Protein AF-S2SK43-F1 (afdb_monomer_lite)

Organism: NCBI:txid1256206

Radius of gyration: 21.57 Å; chains: 1; bounding box: 53×38×58 Å

Secondary structure (DSSP, 8-state):
----HHHHHHHHHHHHHH----TTSHHHHHHHHHHHHHHHHTT---------------S----B-TTT-PBPP--EEPTTS----TT-----EEE---S--GGGTTSEEEEEEE--EEEGGGT----SPPPTTPPPPSEEE-HHHHHHHHHHHHHHHHHTT-SEEEEEEESS-HHHHTT-----S----SS-EEEEE-

Structure (mmCIF, N/CA/C/O backbone):
data_AF-S2SK43-F1
#
_entry.id   AF-S2SK43-F1
#
loop_
_atom_site.group_PDB
_atom_site.id
_atom_site.type_symbol
_atom_site.label_atom_id
_atom_site.label_alt_id
_atom_site.label_comp_id
_atom_site.label_asym_id
_atom_site.label_entity_id
_atom_site.label_seq_id
_atom_site.pdbx_PDB_ins_code
_atom_site.Cartn_x
_atom_site.Cartn_y
_atom_site.Cartn_z
_atom_site.occupancy
_atom_site.B_iso_or_equiv
_atom_site.auth_seq_id
_atom_site.auth_comp_id
_atom_site.auth_asym_id
_atom_site.auth_atom_id
_atom_site.pdbx_PDB_model_num
ATOM 1 N N . MET A 1 1 ? 31.356 -14.102 -20.530 1.00 55.50 1 MET A N 1
ATOM 2 C CA . MET A 1 1 ? 30.819 -12.756 -20.802 1.00 55.50 1 MET A CA 1
ATOM 3 C C . MET A 1 1 ? 31.291 -11.855 -19.681 1.00 55.50 1 MET A C 1
ATOM 5 O O . MET A 1 1 ? 30.911 -12.085 -18.540 1.00 55.50 1 MET A O 1
ATOM 9 N N . THR A 1 2 ? 32.194 -10.928 -19.976 1.00 75.19 2 THR A N 1
ATOM 10 C CA . THR A 1 2 ? 32.675 -9.947 -18.997 1.00 75.19 2 THR A CA 1
ATOM 11 C C . THR A 1 2 ? 31.685 -8.790 -19.003 1.00 75.19 2 THR A C 1
ATOM 13 O O . THR A 1 2 ? 31.348 -8.290 -20.073 1.00 75.19 2 THR A O 1
ATOM 16 N N . LEU A 1 3 ? 31.151 -8.422 -17.841 1.00 79.12 3 LEU A N 1
ATOM 17 C CA . LEU A 1 3 ? 30.256 -7.272 -17.727 1.00 79.12 3 LEU A CA 1
ATOM 18 C C . LEU A 1 3 ? 31.067 -5.986 -17.899 1.00 79.12 3 LEU A C 1
ATOM 20 O O . LEU A 1 3 ? 32.016 -5.755 -17.153 1.00 79.12 3 LEU A O 1
ATOM 24 N N . ASP A 1 4 ? 30.685 -5.154 -18.867 1.00 90.50 4 ASP A N 1
ATOM 25 C CA . ASP A 1 4 ? 31.253 -3.818 -19.023 1.00 90.50 4 ASP A CA 1
ATOM 26 C C . ASP A 1 4 ? 30.602 -2.866 -18.008 1.00 90.50 4 ASP A C 1
ATOM 28 O O . ASP A 1 4 ? 29.429 -2.488 -18.114 1.00 90.50 4 ASP A O 1
ATOM 32 N N . MET A 1 5 ? 31.378 -2.500 -16.989 1.00 91.75 5 MET A N 1
ATOM 33 C CA . MET A 1 5 ? 30.928 -1.627 -15.907 1.00 91.75 5 MET A CA 1
ATOM 34 C C . MET A 1 5 ? 30.638 -0.199 -16.376 1.00 91.75 5 MET A C 1
ATOM 36 O O . MET A 1 5 ? 29.753 0.445 -15.808 1.00 91.75 5 MET A O 1
ATOM 40 N N . ASN A 1 6 ? 31.323 0.289 -17.414 1.00 93.88 6 ASN A N 1
ATOM 41 C CA . ASN A 1 6 ? 31.101 1.633 -17.947 1.00 93.88 6 ASN A CA 1
ATOM 42 C C . ASN A 1 6 ? 29.751 1.704 -18.654 1.00 93.88 6 ASN A C 1
ATOM 44 O O . ASN A 1 6 ? 28.980 2.637 -18.429 1.00 93.88 6 ASN A O 1
ATOM 48 N N . VAL A 1 7 ? 29.428 0.672 -19.437 1.00 91.75 7 VAL A N 1
ATOM 49 C CA . VAL A 1 7 ? 28.120 0.548 -20.092 1.00 91.75 7 VAL A CA 1
ATOM 50 C C . VAL A 1 7 ? 27.002 0.453 -19.049 1.00 91.75 7 VAL A C 1
ATOM 52 O O . VAL A 1 7 ? 26.001 1.160 -19.157 1.00 91.75 7 VAL A O 1
ATOM 55 N N . MET A 1 8 ? 27.170 -0.349 -17.990 1.00 91.94 8 MET A N 1
ATOM 56 C CA . MET A 1 8 ? 26.173 -0.409 -16.910 1.00 91.94 8 MET A CA 1
ATOM 57 C C . MET A 1 8 ? 25.983 0.931 -16.194 1.00 91.94 8 MET A C 1
ATOM 59 O O . MET A 1 8 ? 24.845 1.331 -15.936 1.00 91.94 8 MET A O 1
ATOM 63 N N . ALA A 1 9 ? 27.076 1.625 -15.869 1.00 94.69 9 ALA A N 1
ATOM 64 C CA . ALA A 1 9 ? 27.020 2.922 -15.203 1.00 94.69 9 ALA A CA 1
ATOM 65 C C . ALA A 1 9 ? 26.339 3.978 -16.085 1.00 94.69 9 ALA A C 1
ATOM 67 O O . ALA A 1 9 ? 25.487 4.725 -15.600 1.00 94.69 9 ALA A O 1
ATOM 68 N N . PHE A 1 10 ? 26.655 3.993 -17.383 1.00 94.25 10 PHE A N 1
ATOM 69 C CA . PHE A 1 10 ? 26.004 4.854 -18.368 1.00 94.25 10 PHE A CA 1
ATOM 70 C C . PHE A 1 10 ? 24.483 4.661 -18.359 1.00 94.25 10 PHE A C 1
ATOM 72 O O . PHE A 1 10 ? 23.738 5.623 -18.149 1.00 94.25 10 PHE A O 1
ATOM 79 N N . TRP A 1 11 ? 24.012 3.416 -18.487 1.00 93.62 11 TRP A N 1
ATOM 80 C CA . TRP A 1 11 ? 22.578 3.124 -18.485 1.00 93.62 11 TRP A CA 1
ATOM 81 C C . TRP A 1 11 ? 21.913 3.437 -17.146 1.00 93.62 11 TRP A C 1
ATOM 83 O O . TRP A 1 11 ? 20.828 4.020 -17.127 1.00 93.62 11 TRP A O 1
ATOM 93 N N . GLN A 1 12 ? 22.559 3.127 -16.018 1.00 93.56 12 GLN A N 1
ATOM 94 C CA . GLN A 1 12 ? 22.037 3.521 -14.708 1.00 93.56 12 GLN A CA 1
ATOM 95 C C . GLN A 1 12 ? 21.867 5.035 -14.594 1.00 93.56 12 GLN A C 1
ATOM 97 O O . GLN A 1 12 ? 20.836 5.484 -14.096 1.00 93.56 12 GLN A O 1
ATOM 102 N N . ASN A 1 13 ? 22.841 5.823 -15.046 1.00 94.81 13 ASN A N 1
ATOM 103 C CA . ASN A 1 13 ? 22.767 7.280 -14.980 1.00 94.81 13 ASN A CA 1
ATOM 104 C C . ASN A 1 13 ? 21.660 7.826 -15.887 1.00 94.81 13 ASN A C 1
ATOM 106 O O . ASN A 1 13 ? 20.892 8.688 -15.453 1.00 94.81 13 ASN A O 1
ATOM 110 N N . LYS A 1 14 ? 21.500 7.257 -17.088 1.00 93.44 14 LYS A N 1
ATOM 111 C CA . LYS A 1 14 ? 20.404 7.603 -18.004 1.00 93.44 14 LYS A CA 1
ATOM 112 C C . LYS A 1 14 ? 19.033 7.346 -17.366 1.00 93.44 14 LYS A C 1
ATOM 114 O O . LYS A 1 14 ? 18.161 8.210 -17.385 1.00 93.44 14 LYS A O 1
ATOM 119 N N . LEU A 1 15 ? 18.863 6.197 -16.707 1.00 93.81 15 LEU A N 1
ATOM 120 C CA . LEU A 1 15 ? 17.627 5.856 -15.992 1.00 93.81 15 LEU A CA 1
ATOM 121 C C . LEU A 1 15 ? 17.412 6.695 -14.725 1.00 93.81 15 LEU A C 1
ATOM 123 O O . LEU A 1 15 ? 16.268 7.005 -14.389 1.00 93.81 15 LEU A O 1
ATOM 127 N N . LYS A 1 16 ? 18.475 7.057 -14.000 1.00 93.81 16 LYS A N 1
ATOM 128 C CA . LYS A 1 16 ? 18.384 7.933 -12.821 1.00 93.81 16 LYS A CA 1
ATOM 129 C C . LYS A 1 16 ? 17.905 9.332 -13.200 1.00 93.81 16 LYS A C 1
ATOM 131 O O . LYS A 1 16 ? 17.076 9.877 -12.479 1.00 93.81 16 LYS A O 1
ATOM 136 N N . ALA A 1 17 ? 18.358 9.869 -14.333 1.00 94.00 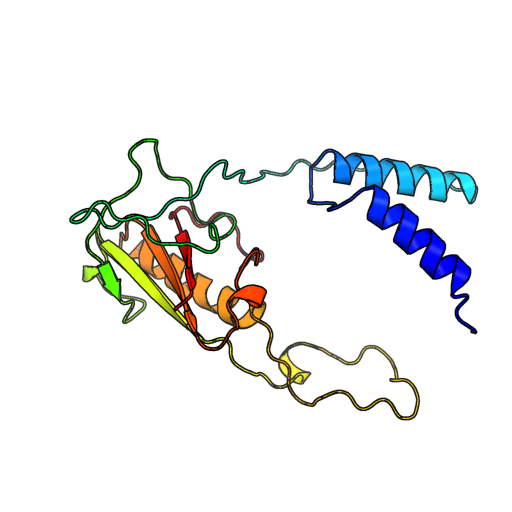17 ALA A N 1
ATOM 137 C CA . ALA A 1 17 ? 17.962 11.194 -14.813 1.00 94.00 17 ALA A CA 1
ATOM 138 C C . ALA A 1 17 ? 16.449 11.321 -15.089 1.00 94.00 17 ALA A C 1
ATOM 140 O O . ALA A 1 17 ? 15.883 12.395 -14.916 1.00 94.00 17 ALA A O 1
ATOM 141 N N . ILE A 1 18 ? 15.776 10.224 -15.458 1.00 94.44 18 ILE A N 1
ATOM 142 C CA . ILE A 1 18 ? 14.311 10.186 -15.645 1.00 94.44 18 ILE A CA 1
ATOM 143 C C . ILE A 1 18 ? 13.557 10.212 -14.299 1.00 94.44 18 ILE A C 1
ATOM 145 O O . ILE A 1 18 ? 12.401 10.640 -14.228 1.00 94.44 18 ILE A O 1
ATOM 149 N N . GLY A 1 19 ? 14.199 9.749 -13.224 1.00 91.62 19 GLY A N 1
ATOM 150 C CA . GLY A 1 19 ? 13.583 9.590 -11.910 1.00 91.62 19 GLY A CA 1
ATOM 151 C C . GLY A 1 19 ? 12.641 8.378 -11.816 1.00 91.62 19 GLY A C 1
ATOM 152 O O . GLY A 1 19 ? 12.718 7.458 -12.639 1.00 91.62 19 GLY A O 1
ATOM 153 N N . PRO A 1 20 ? 11.772 8.327 -10.788 1.00 89.25 20 PRO A N 1
ATOM 154 C CA . PRO A 1 20 ? 10.789 7.260 -10.613 1.00 89.25 20 PRO A CA 1
ATOM 155 C C . PRO A 1 20 ? 9.831 7.152 -11.806 1.00 89.25 20 PRO A C 1
ATOM 157 O O . PRO A 1 20 ? 9.174 8.114 -12.187 1.00 89.25 20 PRO A O 1
ATOM 160 N N . ARG A 1 21 ? 9.715 5.952 -12.378 1.00 92.69 21 ARG A N 1
ATOM 161 C CA . ARG A 1 21 ? 8.910 5.673 -13.581 1.00 92.69 21 ARG A CA 1
ATOM 162 C C . ARG A 1 21 ? 7.585 5.010 -13.216 1.00 92.69 21 ARG A C 1
ATOM 164 O O . ARG A 1 21 ? 7.298 3.904 -13.663 1.00 92.69 21 ARG A O 1
ATOM 171 N N . LEU A 1 22 ? 6.810 5.647 -12.338 1.00 86.81 22 LEU A N 1
ATOM 172 C CA . LEU A 1 22 ? 5.510 5.112 -11.923 1.00 86.81 22 LEU A CA 1
ATOM 173 C C . LEU A 1 22 ? 4.569 5.021 -13.129 1.00 86.81 22 LEU A C 1
ATOM 175 O O . LEU A 1 22 ? 4.501 5.953 -13.929 1.00 86.81 22 LEU A O 1
ATOM 179 N N . THR A 1 23 ? 3.828 3.922 -13.249 1.00 88.25 23 THR A N 1
ATOM 180 C CA . THR A 1 23 ? 2.949 3.668 -14.397 1.00 88.25 23 THR A CA 1
ATOM 181 C C . THR A 1 23 ? 1.989 4.835 -14.649 1.00 88.25 23 THR A C 1
ATOM 183 O O . THR A 1 23 ? 1.365 5.353 -13.720 1.00 88.25 23 THR A O 1
ATOM 186 N N . ALA A 1 24 ? 1.860 5.227 -15.919 1.00 89.38 24 ALA A N 1
ATOM 187 C CA . ALA A 1 24 ? 1.013 6.337 -16.370 1.00 89.38 24 ALA A CA 1
ATOM 188 C C . ALA A 1 24 ? 1.327 7.682 -15.672 1.00 89.38 24 ALA A C 1
ATOM 190 O O . ALA A 1 24 ? 0.435 8.373 -15.177 1.00 89.38 24 ALA A O 1
ATOM 191 N N . THR A 1 25 ? 2.615 8.031 -15.606 1.00 89.50 25 THR A N 1
ATOM 192 C CA . THR A 1 25 ? 3.133 9.372 -15.268 1.00 89.50 25 THR A CA 1
ATOM 193 C C . THR A 1 25 ? 3.947 9.944 -16.427 1.00 89.50 25 THR A C 1
ATOM 195 O O . THR A 1 25 ? 4.370 9.197 -17.310 1.00 89.50 25 THR A O 1
ATOM 198 N N . ASP A 1 26 ? 4.261 11.237 -16.380 1.00 91.75 26 ASP A N 1
ATOM 199 C CA . ASP A 1 26 ? 5.145 11.883 -17.360 1.00 91.75 26 ASP A CA 1
ATOM 200 C C . ASP A 1 26 ? 6.536 11.229 -17.412 1.00 91.75 26 ASP A C 1
ATOM 202 O O . ASP A 1 26 ? 7.090 11.025 -18.488 1.00 91.75 26 ASP A O 1
ATOM 206 N N . SER A 1 27 ? 7.098 10.819 -16.267 1.00 94.19 27 SER A N 1
ATOM 207 C CA . SER A 1 27 ? 8.371 10.079 -16.230 1.00 94.19 27 SER A CA 1
ATOM 208 C C . SER A 1 27 ? 8.268 8.689 -16.866 1.00 94.19 27 SER A C 1
ATOM 210 O O . SER A 1 27 ? 9.252 8.189 -17.406 1.00 94.19 27 SER A O 1
ATOM 212 N N . HIS A 1 28 ? 7.093 8.054 -16.828 1.00 93.50 28 HIS A N 1
ATOM 213 C CA . HIS A 1 28 ? 6.846 6.814 -17.566 1.00 93.50 28 HIS A CA 1
ATOM 214 C C . HIS A 1 28 ? 6.767 7.066 -19.076 1.00 93.50 28 HIS A C 1
ATOM 216 O O . HIS A 1 28 ? 7.369 6.305 -19.825 1.00 93.50 28 HIS A O 1
ATOM 222 N N . ALA A 1 29 ? 6.117 8.150 -19.515 1.00 93.12 29 ALA A N 1
ATOM 223 C CA . ALA A 1 29 ? 6.086 8.536 -20.928 1.00 93.12 29 ALA A CA 1
ATOM 224 C C . ALA A 1 29 ? 7.501 8.812 -21.471 1.00 93.12 29 ALA A C 1
ATOM 226 O O . ALA A 1 29 ? 7.917 8.179 -22.436 1.00 93.12 29 ALA A O 1
ATOM 227 N N . LYS A 1 30 ? 8.301 9.615 -20.755 1.00 95.56 30 LYS A N 1
ATOM 228 C CA . LYS A 1 30 ? 9.718 9.871 -21.087 1.00 95.56 30 LYS A CA 1
ATOM 229 C C . LYS A 1 30 ? 10.558 8.596 -21.156 1.00 95.56 30 LYS A C 1
ATOM 231 O O . LYS A 1 30 ? 11.494 8.495 -21.943 1.00 95.56 30 LYS A O 1
ATOM 236 N N . PHE A 1 31 ? 10.261 7.615 -20.302 1.00 95.88 31 PHE A N 1
ATOM 237 C CA . PHE A 1 31 ? 10.942 6.325 -20.349 1.00 95.88 31 PHE A CA 1
ATOM 238 C C . PHE A 1 31 ? 10.556 5.506 -21.585 1.00 95.88 31 PHE A C 1
ATOM 240 O O . PHE A 1 31 ? 11.428 4.870 -22.169 1.00 95.88 31 PHE A O 1
ATOM 247 N N . ILE A 1 32 ? 9.285 5.534 -21.995 1.00 94.88 32 ILE A N 1
ATOM 248 C CA . ILE A 1 32 ? 8.831 4.889 -23.234 1.00 94.88 32 ILE A CA 1
ATOM 249 C C . ILE A 1 32 ? 9.515 5.531 -24.445 1.00 94.88 32 ILE A C 1
ATOM 251 O O . ILE A 1 32 ? 10.071 4.799 -25.259 1.00 94.88 32 ILE A O 1
ATOM 255 N N . GLU A 1 33 ? 9.543 6.863 -24.522 1.00 94.44 33 GLU A N 1
ATOM 256 C CA . GLU A 1 33 ? 10.234 7.610 -25.587 1.00 94.44 33 GLU A CA 1
ATOM 257 C C . GLU A 1 33 ? 11.712 7.210 -25.675 1.00 94.44 33 GLU A C 1
ATOM 259 O O . GLU A 1 33 ? 12.191 6.827 -26.741 1.00 94.44 33 GLU A O 1
ATOM 264 N N . LEU A 1 34 ? 12.411 7.171 -24.531 1.00 94.81 34 LEU A N 1
ATOM 265 C CA . LEU A 1 34 ? 13.796 6.705 -24.480 1.00 94.81 34 LEU A CA 1
ATOM 266 C C . LEU A 1 34 ? 13.943 5.291 -25.064 1.00 94.81 34 LEU A C 1
ATOM 268 O O . LEU A 1 34 ? 14.845 5.050 -25.861 1.00 94.81 34 LEU A O 1
ATOM 272 N N . LEU A 1 35 ? 13.091 4.342 -24.664 1.00 94.69 35 LEU A N 1
ATOM 273 C CA . LEU A 1 35 ? 13.162 2.970 -25.175 1.00 94.69 35 LEU A CA 1
ATOM 274 C C . LEU A 1 35 ? 12.913 2.908 -26.683 1.00 94.69 35 LEU A C 1
ATOM 276 O O . LEU A 1 35 ? 13.579 2.143 -27.378 1.00 94.69 35 LEU A O 1
ATOM 280 N N . GLN A 1 36 ? 11.971 3.701 -27.189 1.00 95.62 36 GLN A N 1
ATOM 281 C CA . GLN A 1 36 ? 11.682 3.760 -28.617 1.00 95.62 36 GLN A CA 1
ATOM 282 C C . GLN A 1 36 ? 12.879 4.276 -29.411 1.00 95.62 36 GLN A C 1
ATOM 284 O O . GLN A 1 36 ? 13.217 3.688 -30.438 1.00 95.62 36 GLN A O 1
ATOM 289 N N . ASP A 1 37 ? 13.537 5.326 -28.925 1.00 95.06 37 ASP A N 1
ATOM 290 C CA . ASP A 1 37 ? 14.728 5.881 -29.563 1.00 95.06 37 ASP A CA 1
ATOM 291 C C . ASP A 1 37 ? 15.882 4.874 -29.568 1.00 95.06 37 ASP A C 1
ATOM 293 O O . ASP A 1 37 ? 16.518 4.678 -30.602 1.00 95.06 37 ASP A O 1
ATOM 297 N N . GLU A 1 38 ? 16.115 4.158 -28.463 1.00 95.25 38 GLU A N 1
ATOM 298 C CA . GLU A 1 38 ? 17.154 3.120 -28.424 1.00 95.25 38 GLU A CA 1
ATOM 299 C C . GLU A 1 38 ? 16.863 1.955 -29.378 1.00 95.25 38 GLU A C 1
ATOM 301 O O . GLU A 1 38 ? 17.770 1.461 -30.047 1.00 95.25 38 GLU A O 1
ATOM 306 N N . ILE A 1 39 ? 15.603 1.530 -29.500 1.00 96.00 39 ILE A N 1
ATOM 307 C CA . ILE A 1 39 ? 15.211 0.465 -30.436 1.00 96.00 39 ILE A CA 1
ATOM 308 C C . ILE A 1 39 ? 15.397 0.924 -31.892 1.00 96.00 39 ILE A C 1
ATOM 310 O O . ILE A 1 39 ? 15.921 0.164 -32.711 1.00 96.00 39 ILE A O 1
ATOM 314 N N . LYS A 1 40 ? 15.040 2.176 -32.207 1.00 96.50 40 LYS A N 1
ATOM 315 C CA . LYS A 1 40 ? 15.263 2.776 -33.534 1.00 96.50 40 LYS A CA 1
ATOM 316 C C . LYS A 1 40 ? 16.749 2.909 -33.860 1.00 96.50 40 LYS A C 1
ATOM 318 O O . LYS A 1 40 ? 17.150 2.578 -34.973 1.00 96.50 40 LYS A O 1
ATOM 323 N N . ASN A 1 41 ? 17.573 3.320 -32.895 1.00 95.94 41 ASN A N 1
ATOM 324 C CA . ASN A 1 41 ? 19.029 3.425 -33.057 1.00 95.94 41 ASN A CA 1
ATOM 325 C C . ASN A 1 41 ? 19.692 2.067 -33.333 1.00 95.94 41 ASN A C 1
ATOM 327 O O . ASN A 1 41 ? 20.737 2.011 -33.978 1.00 95.94 41 ASN A O 1
ATOM 331 N N . LEU A 1 42 ? 19.074 0.971 -32.888 1.00 96.50 42 LEU A N 1
ATOM 332 C CA . LEU A 1 42 ? 19.486 -0.396 -33.219 1.00 96.50 42 LEU A CA 1
ATOM 333 C C . LEU A 1 42 ? 19.010 -0.862 -34.611 1.00 96.50 42 LEU A C 1
ATOM 335 O O . LEU A 1 42 ? 19.308 -1.987 -35.008 1.00 96.50 42 LEU A O 1
ATOM 339 N N . GLY A 1 43 ? 18.291 -0.018 -35.357 1.00 97.88 43 GLY A N 1
ATOM 340 C CA . GLY A 1 43 ? 17.787 -0.311 -36.700 1.00 97.88 43 GLY A CA 1
ATOM 341 C C . GLY A 1 43 ? 16.439 -1.035 -36.728 1.00 97.88 43 GLY A C 1
ATOM 342 O O . GLY A 1 43 ? 16.059 -1.567 -37.771 1.00 97.88 43 GLY A O 1
ATOM 343 N N . PHE A 1 44 ? 15.712 -1.074 -35.609 1.00 97.81 44 PHE A N 1
ATOM 344 C CA . PHE A 1 44 ? 14.408 -1.732 -35.522 1.00 97.81 44 PHE A CA 1
ATOM 345 C C . PHE A 1 44 ? 13.253 -0.728 -35.517 1.00 97.81 44 PHE A C 1
ATOM 347 O O . PHE A 1 44 ? 13.347 0.373 -34.980 1.00 97.81 44 PHE A O 1
ATOM 354 N N . ASN A 1 45 ? 12.115 -1.148 -36.069 1.00 94.88 45 ASN A N 1
ATOM 355 C CA . ASN A 1 45 ? 10.872 -0.390 -35.983 1.00 94.88 45 ASN A CA 1
ATOM 356 C C . ASN A 1 45 ? 10.162 -0.646 -34.649 1.00 94.88 45 ASN A C 1
ATOM 358 O O . ASN A 1 45 ? 10.206 -1.748 -34.101 1.00 94.88 45 ASN A O 1
ATOM 362 N N . THR A 1 46 ? 9.448 0.363 -34.161 1.00 94.75 46 THR A N 1
ATOM 363 C CA . THR A 1 46 ? 8.647 0.294 -32.934 1.00 94.75 46 THR A CA 1
ATOM 364 C C . THR A 1 46 ? 7.160 0.291 -33.267 1.00 94.75 46 THR A C 1
ATOM 366 O O . THR A 1 46 ? 6.722 1.061 -34.120 1.00 94.75 46 THR A O 1
ATOM 369 N N . ILE A 1 47 ? 6.378 -0.526 -32.561 1.00 94.12 47 ILE A N 1
ATOM 370 C CA . ILE A 1 47 ? 4.910 -0.519 -32.620 1.00 94.12 47 ILE A CA 1
ATOM 371 C C . ILE A 1 47 ? 4.388 -0.178 -31.227 1.00 94.12 47 ILE A C 1
ATOM 373 O O . ILE A 1 47 ? 4.850 -0.741 -30.234 1.00 94.12 47 ILE A O 1
ATOM 377 N N . GLU A 1 48 ? 3.429 0.738 -31.153 1.00 90.12 48 GLU A N 1
ATOM 378 C CA . GLU A 1 48 ? 2.799 1.141 -29.899 1.00 90.12 48 GLU A CA 1
ATOM 379 C C . GLU A 1 48 ? 1.465 0.430 -29.683 1.00 90.12 48 GLU A C 1
ATOM 381 O O . GLU A 1 48 ? 0.625 0.355 -30.579 1.00 90.12 48 GLU A O 1
ATOM 386 N N . PHE A 1 49 ? 1.250 -0.038 -28.454 1.00 92.62 49 PHE A N 1
ATOM 387 C CA . PHE A 1 49 ? -0.007 -0.636 -28.011 1.00 92.62 49 PHE A CA 1
ATOM 388 C C . PHE A 1 49 ? -0.526 0.133 -26.790 1.00 92.62 49 PHE A C 1
ATOM 390 O O . PHE A 1 49 ? -0.182 -0.211 -25.655 1.00 92.62 49 PHE A O 1
ATOM 397 N N . PRO A 1 50 ? -1.317 1.203 -26.985 1.00 89.88 50 PRO A N 1
ATOM 398 C CA . PRO A 1 50 ? -1.815 1.996 -25.870 1.00 89.88 50 PRO A CA 1
ATOM 399 C C . PRO A 1 50 ? -2.826 1.195 -25.040 1.00 89.88 50 PRO A C 1
ATOM 401 O O . PRO A 1 50 ? -3.755 0.590 -25.575 1.00 89.88 50 PRO A O 1
ATOM 404 N N . PHE A 1 51 ? -2.682 1.239 -23.714 1.00 90.25 51 PHE A N 1
ATOM 405 C CA . PHE A 1 51 ? -3.623 0.637 -22.769 1.00 90.25 51 PHE A CA 1
ATOM 406 C C . PHE A 1 51 ? -4.123 1.684 -21.772 1.00 90.25 51 PHE A C 1
ATOM 408 O O . PHE A 1 51 ? -3.341 2.454 -21.213 1.00 90.25 51 PHE A O 1
ATOM 415 N N . LYS A 1 52 ? -5.439 1.713 -21.541 1.00 90.38 52 LYS A N 1
ATOM 416 C CA . LYS A 1 52 ? -6.059 2.613 -20.563 1.00 90.38 52 LYS A CA 1
ATOM 417 C C . LYS A 1 52 ? -6.136 1.924 -19.208 1.00 90.38 52 LYS A C 1
ATOM 419 O O . LYS A 1 52 ? -6.618 0.800 -19.110 1.00 90.38 52 LYS A O 1
ATOM 424 N N . ILE A 1 53 ? -5.708 2.628 -18.165 1.00 87.25 53 ILE A N 1
ATOM 425 C CA . ILE A 1 53 ? -5.782 2.151 -16.783 1.00 87.25 53 ILE A CA 1
ATOM 426 C C . ILE A 1 53 ? -6.582 3.117 -15.920 1.00 87.25 53 ILE A C 1
ATOM 428 O O . ILE A 1 53 ? -6.532 4.329 -16.118 1.00 87.25 53 ILE A O 1
ATOM 432 N N . ASN A 1 54 ? -7.255 2.574 -14.909 1.00 84.12 54 ASN A N 1
ATOM 433 C CA . ASN A 1 54 ? -7.805 3.368 -13.820 1.00 84.12 54 ASN A CA 1
ATOM 434 C C . ASN A 1 54 ? -6.749 3.483 -12.729 1.00 84.12 54 ASN A C 1
ATOM 436 O O . ASN A 1 54 ? -6.427 2.502 -12.058 1.00 84.12 54 ASN A O 1
ATOM 440 N N . ARG A 1 55 ? -6.206 4.685 -12.557 1.00 82.69 55 ARG A N 1
ATOM 441 C CA . ARG A 1 55 ? -5.205 4.961 -11.531 1.00 82.69 55 ARG A CA 1
ATOM 442 C C . ARG A 1 55 ? -5.879 5.592 -10.321 1.00 82.69 55 ARG A C 1
ATOM 444 O O . ARG A 1 55 ? -6.501 6.643 -10.433 1.00 82.69 55 ARG A O 1
ATOM 451 N N . CYS A 1 56 ? -5.733 4.963 -9.158 1.00 79.19 56 CYS A N 1
ATOM 452 C CA . CYS A 1 56 ? -6.124 5.587 -7.899 1.00 79.19 56 CYS A CA 1
ATOM 453 C C . CYS A 1 56 ? -5.065 6.635 -7.537 1.00 79.19 56 CYS A C 1
ATOM 455 O O . CYS A 1 56 ? -3.917 6.285 -7.260 1.00 79.19 56 CYS A O 1
ATOM 457 N N . LEU A 1 57 ? -5.437 7.914 -7.589 1.00 79.75 57 LEU A N 1
ATOM 458 C CA . LEU A 1 57 ? -4.601 9.023 -7.140 1.00 79.75 57 LEU A CA 1
ATOM 459 C C . LEU A 1 57 ? -5.100 9.484 -5.774 1.00 79.75 57 LEU A C 1
ATOM 461 O O . LEU A 1 57 ? -6.244 9.908 -5.636 1.00 79.75 57 LEU A O 1
ATOM 465 N N . GLN A 1 58 ? -4.235 9.396 -4.770 1.00 78.50 58 GLN A N 1
ATOM 466 C CA . GLN A 1 58 ? -4.497 9.910 -3.430 1.00 78.50 58 GLN A CA 1
ATOM 467 C C . GLN A 1 58 ? -3.677 11.186 -3.265 1.00 78.50 58 GLN A C 1
ATOM 469 O O . GLN A 1 58 ? -2.451 11.138 -3.202 1.00 78.50 58 GLN A O 1
ATOM 474 N N . SER A 1 59 ? -4.357 12.331 -3.267 1.00 80.25 59 SER A N 1
ATOM 475 C CA . SER A 1 59 ? -3.728 13.648 -3.106 1.00 80.25 59 SER A CA 1
ATOM 476 C C . SER A 1 59 ? -3.346 13.940 -1.655 1.00 80.25 59 SER A C 1
ATOM 478 O O . SER A 1 59 ? -2.452 14.744 -1.404 1.00 80.25 59 SER A O 1
ATOM 480 N N . SER A 1 60 ? -4.005 13.283 -0.701 1.00 88.75 60 SER A N 1
ATOM 481 C CA . SER A 1 60 ? -3.748 13.427 0.725 1.00 88.75 60 SER A CA 1
ATOM 482 C C . SER A 1 60 ? -4.006 12.121 1.474 1.00 88.75 60 SER A C 1
ATOM 484 O O . SER A 1 60 ? -4.741 11.240 1.021 1.00 88.75 60 SER A O 1
ATOM 486 N N . CYS A 1 61 ? -3.366 11.996 2.633 1.00 92.00 61 CYS A N 1
ATOM 487 C CA . CYS A 1 61 ? -3.586 10.919 3.585 1.00 92.00 61 CYS A CA 1
ATOM 488 C C . CYS A 1 61 ? -3.350 11.475 4.990 1.00 92.00 61 CYS A C 1
ATOM 490 O O . CYS A 1 61 ? -2.258 11.956 5.300 1.00 92.00 61 CYS A O 1
ATOM 492 N N . SER A 1 62 ? -4.377 11.439 5.833 1.00 95.00 62 SER A N 1
ATOM 493 C CA . SER A 1 62 ? -4.305 11.899 7.215 1.00 95.00 62 SER A CA 1
ATOM 494 C C . SER A 1 62 ? -5.037 10.934 8.134 1.00 95.00 62 SER A C 1
ATOM 496 O O . SER A 1 62 ? -5.996 10.268 7.747 1.00 95.00 62 SER A O 1
ATOM 498 N N . LEU A 1 63 ? -4.555 10.870 9.367 1.00 95.94 63 LEU A N 1
ATOM 499 C CA . LEU A 1 63 ? -5.158 10.119 10.449 1.00 95.94 63 LEU A CA 1
ATOM 500 C C . LEU A 1 63 ? -5.075 10.994 11.698 1.00 95.94 63 LEU A C 1
ATOM 502 O O . LEU A 1 63 ? -4.031 11.587 11.970 1.00 95.94 63 LEU A O 1
ATOM 506 N N . GLU A 1 64 ? -6.173 11.106 12.433 1.00 95.94 64 GLU A N 1
ATOM 507 C CA . GLU A 1 64 ? -6.243 11.905 13.653 1.00 95.94 64 GLU A CA 1
ATOM 508 C C . GLU A 1 64 ? -7.038 11.178 14.730 1.00 95.94 64 GLU A C 1
ATOM 510 O O . GLU A 1 64 ? -7.952 10.399 14.442 1.00 95.94 64 GLU A O 1
ATOM 515 N N . ASN A 1 65 ? -6.690 11.447 15.984 1.00 94.62 65 ASN A N 1
ATOM 516 C CA . ASN A 1 65 ? -7.539 11.098 17.106 1.00 94.62 65 ASN A CA 1
ATOM 517 C C . ASN A 1 65 ? -8.680 12.114 17.175 1.00 94.62 65 ASN A C 1
ATOM 519 O O . ASN A 1 65 ? -8.458 13.301 17.392 1.00 94.62 65 ASN A O 1
ATOM 523 N N . ASP A 1 66 ? -9.915 11.654 17.014 1.00 92.25 66 ASP A N 1
ATOM 524 C CA . ASP A 1 66 ? -11.060 12.557 16.993 1.00 92.25 66 ASP A CA 1
ATOM 525 C C . ASP A 1 66 ? -11.301 13.280 18.331 1.00 92.25 66 ASP A C 1
ATOM 527 O O . ASP A 1 66 ? -11.788 14.412 18.314 1.00 92.25 66 ASP A O 1
ATOM 531 N N . SER A 1 67 ? -10.957 12.660 19.464 1.00 91.75 67 SER A N 1
ATOM 532 C CA . SER A 1 67 ? -11.169 13.234 20.797 1.00 91.75 67 SER A CA 1
ATOM 533 C C . SER A 1 67 ? -10.110 14.272 21.159 1.00 91.75 67 SER A C 1
ATOM 535 O O . SER A 1 67 ? -10.456 15.314 21.707 1.00 91.75 67 SER A O 1
ATOM 537 N N . THR A 1 68 ? -8.835 14.012 20.851 1.00 95.31 68 THR A N 1
ATOM 538 C CA . THR A 1 68 ? -7.725 14.930 21.186 1.00 95.31 68 THR A CA 1
ATOM 539 C C . THR A 1 68 ? -7.361 15.881 20.047 1.00 95.31 68 THR A C 1
ATOM 541 O O . THR A 1 68 ? -6.668 16.867 20.275 1.00 95.31 68 THR A O 1
ATOM 544 N N . LYS A 1 69 ? -7.823 15.602 18.822 1.00 94.50 69 LYS A N 1
ATOM 545 C CA . LYS A 1 69 ? -7.421 16.271 17.569 1.00 94.50 69 LYS A CA 1
ATOM 546 C C . LYS A 1 69 ? -5.932 16.159 17.245 1.00 94.50 69 LYS A C 1
ATOM 548 O O . LYS A 1 69 ? -5.427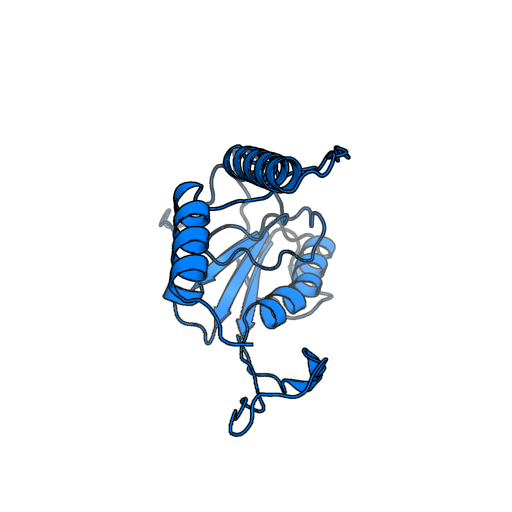 16.842 16.355 1.00 94.50 69 LYS A O 1
ATOM 553 N N . GLU A 1 70 ? -5.225 15.259 17.921 1.00 96.19 70 GLU A N 1
ATOM 554 C CA . GLU A 1 70 ? -3.825 14.983 17.635 1.00 96.19 70 GLU A CA 1
ATOM 555 C C . GLU A 1 70 ? -3.691 14.209 16.325 1.00 96.19 70 GLU A C 1
ATOM 557 O O . GLU A 1 70 ? -4.399 13.228 16.070 1.00 96.19 70 GLU A O 1
ATOM 562 N N . LYS A 1 71 ? -2.742 14.642 15.493 1.00 96.25 71 LYS A N 1
ATOM 563 C CA . LYS A 1 71 ? -2.382 13.933 14.267 1.00 96.25 71 LYS A CA 1
ATOM 564 C C . LYS A 1 71 ? -1.630 12.659 14.620 1.00 96.25 71 LYS A C 1
ATOM 566 O O . LYS A 1 71 ? -0.667 12.694 15.381 1.00 96.25 71 LYS A O 1
ATOM 571 N N . ILE A 1 72 ? -2.028 11.558 13.998 1.00 94.88 72 ILE A N 1
ATOM 572 C CA . ILE A 1 72 ? -1.341 10.276 14.101 1.00 94.88 72 ILE A CA 1
ATOM 573 C C . ILE A 1 72 ? -0.443 10.140 12.864 1.00 94.88 72 ILE A C 1
ATOM 575 O O . ILE A 1 72 ? -0.961 10.140 11.737 1.00 94.88 72 ILE A O 1
ATOM 579 N N . PRO A 1 73 ? 0.892 10.049 13.033 1.00 93.56 73 PRO A N 1
ATOM 580 C CA . PRO A 1 73 ? 1.799 9.772 11.929 1.00 93.56 73 PRO A CA 1
ATOM 581 C C . PRO A 1 73 ? 1.376 8.501 11.193 1.00 93.56 73 PRO A C 1
ATOM 583 O O . PRO A 1 73 ? 1.048 7.484 11.801 1.00 93.56 73 PRO A O 1
ATOM 586 N N . ASN A 1 74 ? 1.364 8.569 9.868 1.00 93.19 74 ASN A N 1
ATOM 587 C CA . ASN A 1 74 ? 1.036 7.437 9.019 1.00 93.19 74 ASN A CA 1
ATOM 588 C C . ASN A 1 74 ? 2.096 7.280 7.930 1.00 93.19 74 ASN A C 1
ATOM 590 O O . ASN A 1 74 ? 2.759 8.241 7.546 1.00 93.19 74 ASN A O 1
ATOM 594 N N . LEU A 1 75 ? 2.240 6.053 7.442 1.00 93.00 75 LEU A N 1
ATOM 595 C CA . LEU A 1 75 ? 3.209 5.667 6.416 1.00 93.00 75 LEU A CA 1
ATOM 596 C C . LEU A 1 75 ? 2.646 5.817 4.995 1.00 93.00 75 LEU A C 1
ATOM 598 O O . LEU A 1 75 ? 3.322 5.499 4.018 1.00 93.00 75 LEU A O 1
ATOM 602 N N . GLY A 1 76 ? 1.408 6.298 4.882 1.00 91.38 76 GLY A N 1
ATOM 603 C CA . GLY A 1 76 ? 0.691 6.461 3.631 1.00 91.38 76 GLY A CA 1
ATOM 604 C C . GLY A 1 76 ? -0.487 5.497 3.468 1.00 91.38 76 GLY A C 1
ATOM 605 O O . GLY A 1 76 ? -0.716 4.593 4.281 1.00 91.38 76 GLY A O 1
ATOM 606 N N . PRO A 1 77 ? -1.284 5.715 2.416 1.00 92.94 77 PRO A N 1
ATOM 607 C CA . PRO A 1 77 ? -2.479 4.934 2.162 1.00 92.94 77 PRO A CA 1
ATOM 608 C C . PRO A 1 77 ? -2.140 3.531 1.655 1.00 92.94 77 PRO A C 1
ATOM 610 O O . PRO A 1 77 ? -1.153 3.313 0.953 1.00 92.94 77 PRO A O 1
ATOM 613 N N . VAL A 1 78 ? -3.027 2.578 1.931 1.00 93.50 78 VAL A N 1
ATOM 614 C CA . VAL A 1 78 ? -2.996 1.283 1.249 1.00 93.50 78 VAL A CA 1
ATOM 615 C C . VAL A 1 78 ? -3.424 1.492 -0.213 1.00 93.50 78 VAL A C 1
ATOM 617 O O . VAL A 1 78 ? -4.512 2.049 -0.444 1.00 93.50 78 VAL A O 1
ATOM 620 N N . PRO A 1 79 ? -2.634 1.040 -1.205 1.00 90.94 79 PRO A N 1
ATOM 621 C CA . PRO A 1 79 ? -2.944 1.225 -2.619 1.00 90.94 79 PRO A CA 1
ATOM 622 C C . PRO A 1 79 ? -4.303 0.631 -2.990 1.00 90.94 79 PRO A C 1
ATOM 624 O O . PRO A 1 79 ? -4.636 -0.498 -2.628 1.00 90.94 79 PRO A O 1
ATOM 627 N N . TYR A 1 80 ? -5.101 1.407 -3.728 1.00 91.88 80 TYR A N 1
ATOM 628 C CA . TYR A 1 80 ? -6.433 1.002 -4.192 1.00 91.88 80 TYR A CA 1
ATOM 629 C C . TYR A 1 80 ? -7.390 0.555 -3.070 1.00 91.88 80 TYR A C 1
ATOM 631 O O . TYR A 1 80 ? -8.356 -0.154 -3.334 1.00 91.88 80 TYR A O 1
ATOM 639 N N . SER A 1 81 ? -7.166 0.966 -1.818 1.00 92.94 81 SER A N 1
ATOM 640 C CA . SER A 1 81 ? -8.034 0.560 -0.711 1.00 92.94 81 SER A CA 1
ATOM 641 C C . SER A 1 81 ? -9.384 1.264 -0.742 1.00 92.94 81 SER A C 1
ATOM 643 O O . SER A 1 81 ? -10.416 0.612 -0.797 1.00 92.94 81 SER A O 1
ATOM 645 N N . GLY A 1 82 ? -9.401 2.589 -0.787 1.00 92.69 82 GLY A N 1
ATOM 646 C CA . GLY A 1 82 ? -10.614 3.393 -0.839 1.00 92.69 82 GLY A CA 1
ATOM 647 C C . GLY A 1 82 ? -10.281 4.875 -0.756 1.00 92.69 82 GLY A C 1
ATOM 648 O O . GLY A 1 82 ? -9.158 5.244 -0.411 1.00 92.69 82 GLY A O 1
ATOM 649 N N . ILE A 1 83 ? -11.252 5.720 -1.094 1.00 92.88 83 ILE A N 1
ATOM 650 C CA . ILE A 1 83 ? -11.132 7.179 -1.008 1.00 92.88 83 ILE A CA 1
ATOM 651 C C . ILE A 1 83 ? -12.268 7.664 -0.113 1.00 92.88 83 ILE A C 1
ATOM 653 O O . ILE A 1 83 ? -13.420 7.268 -0.298 1.00 92.88 83 ILE A O 1
ATOM 657 N N . THR A 1 84 ? -11.943 8.478 0.886 1.00 94.19 84 THR A N 1
ATOM 658 C CA . THR A 1 84 ? -12.947 9.110 1.741 1.00 94.19 84 THR A CA 1
ATOM 659 C C . THR A 1 84 ? -13.585 10.296 1.023 1.00 94.19 84 THR A C 1
ATOM 661 O O . THR A 1 84 ? -12.972 10.918 0.160 1.00 94.19 84 THR A O 1
ATOM 664 N N . LYS A 1 85 ? -14.810 10.658 1.415 1.00 91.69 85 LYS A N 1
ATOM 665 C CA . LYS A 1 85 ? -15.366 11.975 1.066 1.00 91.69 85 LYS A CA 1
ATOM 666 C C . LYS A 1 85 ? -14.613 13.078 1.826 1.00 91.69 85 LYS A C 1
ATOM 668 O O . LYS A 1 85 ? -13.809 12.773 2.704 1.00 91.69 85 LYS A O 1
ATOM 673 N N . GLU A 1 86 ? -14.908 14.342 1.523 1.00 89.00 86 GLU A N 1
ATOM 674 C CA . GLU A 1 86 ? -14.257 15.515 2.138 1.00 89.00 86 GLU A CA 1
ATOM 675 C C . GLU A 1 86 ? -14.260 15.481 3.674 1.00 89.00 86 GLU A C 1
ATOM 677 O O . GLU A 1 86 ? -13.253 15.791 4.298 1.00 89.00 86 GLU A O 1
ATOM 682 N N . MET A 1 87 ? -15.353 15.012 4.284 1.00 90.19 87 MET A N 1
ATOM 683 C CA . MET A 1 87 ? -15.493 14.908 5.745 1.00 90.19 87 MET A CA 1
ATOM 684 C C . MET A 1 87 ? -14.748 13.718 6.375 1.00 90.19 87 MET A C 1
ATOM 686 O O . MET A 1 87 ? -14.833 13.513 7.585 1.00 90.19 87 MET A O 1
ATOM 690 N N . GLY A 1 88 ? -14.049 12.904 5.582 1.00 93.81 88 GLY A N 1
ATOM 691 C CA . GLY A 1 88 ? -13.376 11.705 6.071 1.00 93.81 88 GLY A CA 1
ATOM 692 C C . GLY A 1 88 ? -14.344 10.594 6.494 1.00 93.81 88 GLY A C 1
ATOM 693 O O . GLY 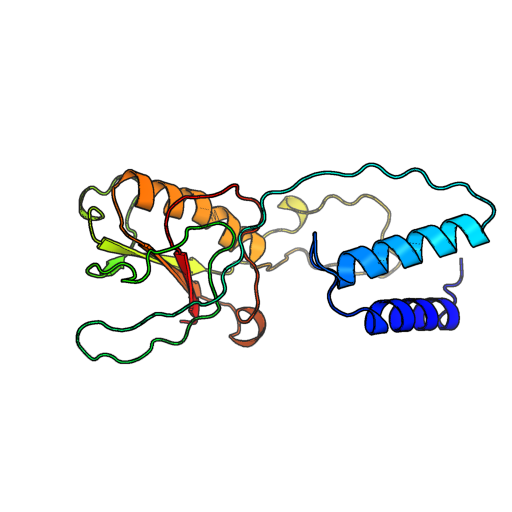A 1 88 ? -15.518 10.563 6.117 1.00 93.81 88 GLY A O 1
ATOM 694 N N . VAL A 1 89 ? -13.823 9.649 7.276 1.00 96.31 89 VAL A N 1
ATOM 695 C CA . VAL A 1 89 ? -14.601 8.628 7.989 1.00 96.31 89 VAL A CA 1
ATOM 696 C C . VAL A 1 89 ? -14.194 8.634 9.454 1.00 96.31 89 VAL A C 1
ATOM 698 O O . VAL A 1 89 ? -13.032 8.862 9.784 1.00 96.31 89 VAL A O 1
ATOM 701 N N . LYS A 1 90 ? -15.153 8.357 10.333 1.00 96.75 90 LYS A N 1
ATOM 702 C CA . LYS A 1 90 ? -14.946 8.304 11.778 1.00 96.75 90 LYS A CA 1
ATOM 703 C C . LYS A 1 90 ? -15.640 7.078 12.343 1.00 96.75 90 LYS A C 1
ATOM 705 O O . LYS A 1 90 ? -16.766 6.766 11.964 1.00 96.75 90 LYS A O 1
ATOM 710 N N . GLY A 1 91 ? -14.977 6.418 13.279 1.00 96.75 91 GLY A N 1
ATOM 711 C CA . GLY A 1 91 ? -15.532 5.308 14.034 1.00 96.75 91 GLY A CA 1
ATOM 712 C C . GLY A 1 91 ? -14.624 4.972 15.205 1.00 96.75 91 GLY A C 1
ATOM 713 O O . GLY A 1 91 ? -13.424 5.235 15.164 1.00 96.75 91 GLY A O 1
ATOM 714 N N . GLU A 1 92 ? -15.196 4.387 16.252 1.00 97.50 92 GLU A N 1
ATOM 715 C CA . GLU A 1 92 ? -14.392 3.833 17.341 1.00 97.50 92 GLU A CA 1
ATOM 716 C C . GLU A 1 92 ? -13.445 2.748 16.814 1.00 97.50 92 GLU A C 1
ATOM 718 O O . GLU A 1 92 ? -13.773 2.009 15.877 1.00 97.50 92 GLU A O 1
ATOM 723 N N . ILE A 1 93 ? -12.280 2.638 17.447 1.00 97.06 93 ILE A N 1
ATOM 724 C CA . ILE A 1 93 ? -11.270 1.644 17.101 1.00 97.06 93 ILE A CA 1
ATOM 725 C C . ILE A 1 93 ? -11.737 0.247 17.518 1.00 97.06 93 ILE A C 1
ATOM 727 O O . ILE A 1 93 ? -12.175 0.026 18.648 1.00 97.06 93 ILE A O 1
ATOM 731 N N . ARG A 1 94 ? -11.570 -0.728 16.622 1.00 97.94 94 ARG A N 1
ATOM 732 C CA . ARG A 1 94 ? -11.749 -2.149 16.926 1.00 97.94 94 ARG A CA 1
ATOM 733 C C . ARG A 1 94 ? -10.587 -2.965 16.383 1.00 97.94 94 ARG A C 1
ATOM 735 O O . ARG A 1 94 ? -10.358 -3.001 15.181 1.00 97.94 94 ARG A O 1
ATOM 742 N N . PHE A 1 95 ? -9.885 -3.688 17.247 1.00 98.19 95 PHE A N 1
ATOM 743 C CA . PHE A 1 95 ? -8.880 -4.643 16.786 1.00 98.19 95 PHE A CA 1
ATOM 744 C C . PHE A 1 95 ? -9.542 -5.819 16.070 1.00 98.19 95 PHE A C 1
ATOM 746 O O . PHE A 1 95 ? -10.529 -6.378 16.550 1.00 98.19 95 PHE A O 1
ATOM 753 N N . PHE A 1 96 ? -8.986 -6.198 14.923 1.00 98.19 96 PHE A N 1
ATOM 754 C CA . PHE A 1 96 ? -9.447 -7.341 14.149 1.00 98.19 96 PHE A CA 1
ATOM 755 C C . PHE A 1 96 ? -9.254 -8.637 14.946 1.00 98.19 96 PHE A C 1
ATOM 757 O O . PHE A 1 96 ? -8.125 -8.994 15.286 1.00 98.19 96 PHE A O 1
ATOM 764 N N . GLN A 1 97 ? -10.348 -9.357 15.204 1.00 95.62 97 GLN A N 1
ATOM 765 C CA . GLN A 1 97 ? -10.330 -10.636 15.925 1.00 95.62 97 GLN A CA 1
ATOM 766 C C . GLN A 1 97 ? -10.568 -11.828 14.991 1.00 95.62 97 GLN A C 1
ATOM 768 O O . GLN A 1 97 ? -9.862 -12.831 15.074 1.00 95.62 97 GLN A O 1
ATOM 773 N N . SER A 1 98 ? -11.537 -11.727 14.079 1.00 96.12 98 SER A N 1
ATOM 774 C CA . SER A 1 98 ? -11.923 -12.811 13.173 1.00 96.12 98 SER A CA 1
ATOM 775 C C . SER A 1 98 ? -12.535 -12.256 11.879 1.00 96.12 98 SER A C 1
ATOM 777 O O . SER A 1 98 ? -12.845 -11.071 11.788 1.00 96.12 98 SER A O 1
ATOM 779 N N . LYS A 1 99 ? -12.707 -13.109 10.858 1.00 95.94 99 LYS A N 1
ATOM 780 C CA . LYS A 1 99 ? -13.339 -12.715 9.581 1.00 95.94 99 LYS A CA 1
ATOM 781 C C . LYS A 1 99 ? -14.846 -12.444 9.700 1.00 95.94 99 LYS A C 1
ATOM 783 O O . LYS A 1 99 ? -15.397 -11.732 8.869 1.00 95.94 99 LYS A O 1
ATOM 788 N N . HIS A 1 100 ? -15.505 -13.030 10.695 1.00 95.44 100 HIS A N 1
ATOM 789 C CA . HIS A 1 100 ? -16.939 -12.884 10.929 1.00 95.44 100 HIS A CA 1
ATOM 790 C C . HIS A 1 100 ? -17.124 -12.226 12.287 1.00 95.44 100 HIS A C 1
ATOM 792 O O . HIS A 1 100 ? -17.106 -12.889 13.325 1.00 95.44 100 HIS A O 1
ATOM 798 N N . ASP A 1 101 ? -17.239 -10.904 12.266 1.00 94.62 101 ASP A N 1
ATOM 799 C CA . ASP A 1 101 ? -17.300 -10.085 13.463 1.00 94.62 101 ASP A CA 1
ATOM 800 C C . ASP A 1 101 ? -18.248 -8.907 13.238 1.00 94.62 101 ASP A C 1
ATOM 802 O O . ASP A 1 101 ? -17.865 -7.814 12.818 1.00 94.62 101 ASP A O 1
ATOM 806 N N . VAL A 1 102 ? -19.516 -9.135 13.577 1.00 94.25 102 VAL A N 1
ATOM 807 C CA . VAL A 1 102 ? -20.598 -8.149 13.443 1.00 94.25 102 VAL A CA 1
ATOM 808 C C . VAL A 1 102 ? -20.344 -6.855 14.223 1.00 94.25 102 VAL A C 1
ATOM 810 O O . VAL A 1 102 ? -20.949 -5.826 13.924 1.00 94.25 102 VAL A O 1
ATOM 813 N N . LYS A 1 103 ? -19.431 -6.868 15.206 1.00 97.19 103 LYS A N 1
ATOM 814 C CA . LYS A 1 103 ? -19.072 -5.681 15.994 1.00 97.19 103 LYS A CA 1
ATOM 815 C C . LYS A 1 103 ? -18.155 -4.716 15.229 1.00 97.19 103 LYS A C 1
ATOM 817 O O . LYS A 1 103 ? -17.854 -3.648 15.756 1.00 97.19 103 LYS A O 1
ATOM 822 N N . MET A 1 104 ? -17.707 -5.058 14.016 1.00 98.31 104 MET A N 1
ATOM 823 C CA . MET A 1 104 ? -16.958 -4.151 13.131 1.00 98.31 104 MET A CA 1
ATOM 824 C C . MET A 1 104 ? -17.835 -3.070 12.491 1.00 98.31 104 MET A C 1
ATOM 826 O O . MET A 1 104 ? -17.306 -2.057 12.032 1.00 98.31 104 MET A O 1
ATOM 830 N N . LYS A 1 105 ? -19.161 -3.251 12.476 1.00 98.38 105 LYS A N 1
ATOM 831 C CA . LYS A 1 105 ? -20.088 -2.318 11.834 1.00 98.38 105 LYS A CA 1
ATOM 832 C C . LYS A 1 105 ? -19.929 -0.899 12.389 1.00 98.38 105 LYS A C 1
ATOM 834 O O . LYS A 1 105 ? -20.084 -0.675 13.589 1.00 98.38 105 LYS A O 1
ATOM 839 N N . GLY A 1 106 ? -19.634 0.061 11.513 1.00 98.31 106 GLY A N 1
ATOM 840 C CA . GLY A 1 106 ? -19.442 1.468 11.880 1.00 98.31 106 GLY A CA 1
ATOM 841 C C . GLY A 1 106 ? -18.110 1.782 12.578 1.00 98.31 106 GLY A C 1
ATOM 842 O O . GLY A 1 106 ? -17.923 2.905 13.042 1.00 98.31 106 GLY A O 1
ATOM 843 N N . LYS A 1 107 ? -17.192 0.815 12.695 1.00 98.56 107 LYS A N 1
ATOM 844 C CA . LYS A 1 107 ? -15.910 0.965 13.402 1.00 98.56 107 LYS A CA 1
ATOM 845 C C . LYS A 1 107 ? -14.746 1.163 12.431 1.00 98.56 107 LYS A C 1
ATOM 847 O O . LYS A 1 107 ? -14.827 0.782 11.260 1.00 98.56 107 LYS A O 1
ATOM 852 N N . VAL A 1 108 ? -13.649 1.720 12.940 1.00 98.44 108 VAL A N 1
ATOM 853 C CA . VAL A 1 108 ? -12.346 1.703 12.263 1.00 98.44 108 VAL A CA 1
ATOM 854 C C . VAL A 1 108 ? -11.581 0.476 12.749 1.00 98.44 108 VAL A C 1
ATOM 856 O O . VAL A 1 108 ? -11.297 0.338 13.940 1.00 98.44 108 VAL A O 1
ATOM 859 N N . VAL A 1 109 ? -11.282 -0.450 11.840 1.00 98.69 109 VAL A N 1
ATOM 860 C CA . VAL A 1 109 ? -10.690 -1.744 12.199 1.00 98.69 109 VAL A CA 1
ATOM 861 C C . VAL A 1 109 ? -9.167 -1.672 12.172 1.00 98.69 109 VAL A C 1
ATOM 863 O O . VAL A 1 109 ? -8.580 -1.297 11.165 1.00 98.69 109 VAL A O 1
ATOM 866 N N . VAL A 1 110 ? -8.515 -2.082 13.258 1.00 98.44 110 VAL A N 1
ATOM 867 C CA . VAL A 1 110 ? -7.051 -2.133 13.372 1.00 98.44 110 VAL A CA 1
ATOM 868 C C . VAL A 1 110 ? -6.559 -3.560 13.152 1.00 98.44 110 VAL A C 1
ATOM 870 O O . VAL A 1 110 ? -6.969 -4.489 13.852 1.00 98.44 110 VAL A O 1
ATOM 873 N N . ILE A 1 111 ? -5.648 -3.743 12.199 1.00 98.38 111 ILE A N 1
ATOM 874 C CA . ILE A 1 111 ? -5.046 -5.032 11.854 1.00 98.38 111 ILE A CA 1
ATOM 875 C C . ILE A 1 111 ? -3.543 -4.950 12.110 1.00 98.38 111 ILE A C 1
ATOM 877 O O . ILE A 1 111 ? -2.830 -4.209 11.442 1.00 98.38 111 ILE A O 1
ATOM 881 N N . LYS A 1 112 ? -3.048 -5.773 13.035 1.00 97.50 112 LYS A N 1
ATOM 882 C CA . LYS A 1 112 ? -1.608 -5.968 13.240 1.00 97.50 112 LYS A CA 1
ATOM 883 C C . LYS A 1 112 ? -1.024 -6.824 12.118 1.00 97.50 112 LYS A C 1
ATOM 885 O O . LYS A 1 112 ? -1.575 -7.886 11.790 1.00 97.50 112 LYS A O 1
ATOM 890 N N . VAL A 1 113 ? 0.089 -6.375 11.551 1.00 96.50 113 VAL A N 1
ATOM 891 C CA . VAL A 1 113 ? 0.767 -7.004 10.417 1.00 96.50 113 VAL A CA 1
ATOM 892 C C . VAL A 1 113 ? 2.215 -7.274 10.787 1.00 96.50 113 VAL A C 1
ATOM 894 O O . VAL A 1 113 ? 3.050 -6.379 10.802 1.00 96.50 113 VAL A O 1
ATOM 897 N N . LYS A 1 114 ? 2.527 -8.538 11.064 1.00 94.62 114 LYS A N 1
ATOM 898 C CA . LYS A 1 114 ? 3.891 -8.960 11.382 1.00 94.62 114 LYS A CA 1
ATOM 899 C C . LYS A 1 114 ? 4.671 -9.187 10.098 1.00 94.62 114 LYS A C 1
ATOM 901 O O . LYS A 1 114 ? 4.251 -9.994 9.272 1.00 94.62 114 LYS A O 1
ATOM 906 N N . ASN A 1 115 ? 5.816 -8.533 9.946 1.00 92.31 115 ASN A N 1
ATOM 907 C CA . ASN A 1 115 ? 6.769 -8.862 8.894 1.00 92.31 115 ASN A CA 1
ATOM 908 C C . ASN A 1 115 ? 7.568 -10.111 9.308 1.00 92.31 115 ASN A C 1
ATOM 910 O O . ASN A 1 115 ? 8.435 -10.053 10.181 1.00 92.31 115 ASN A O 1
ATOM 914 N N . PHE A 1 116 ? 7.239 -11.259 8.717 1.00 90.75 116 PHE A N 1
ATOM 915 C CA . PHE A 1 116 ? 7.831 -12.550 9.067 1.00 90.75 116 PHE A CA 1
ATOM 916 C C . PHE A 1 116 ? 8.771 -13.073 7.978 1.00 90.75 116 PHE A C 1
ATOM 918 O O . PHE A 1 116 ? 8.723 -12.680 6.813 1.00 90.75 116 PHE A O 1
ATOM 925 N N . THR A 1 117 ? 9.655 -13.975 8.390 1.00 90.38 117 THR A N 1
ATOM 926 C CA . THR A 1 117 ? 10.600 -14.660 7.512 1.00 90.38 117 THR A CA 1
ATOM 927 C C . THR A 1 117 ? 9.958 -15.931 6.951 1.00 90.38 117 THR A C 1
ATOM 929 O O . THR A 1 117 ? 9.282 -16.655 7.680 1.00 90.38 117 THR A O 1
ATOM 932 N N . ILE A 1 118 ? 10.195 -16.225 5.674 1.00 88.38 118 ILE A N 1
ATOM 933 C CA . ILE A 1 118 ? 9.681 -17.415 4.983 1.00 88.38 118 ILE A CA 1
ATOM 934 C C . ILE A 1 118 ? 10.792 -18.172 4.255 1.00 88.38 118 ILE A C 1
ATOM 936 O O . ILE A 1 118 ? 11.750 -17.548 3.787 1.00 88.38 118 ILE A O 1
ATOM 940 N N . PRO A 1 119 ? 10.673 -19.507 4.121 1.00 88.62 119 PRO A N 1
ATOM 941 C CA . PRO A 1 119 ? 11.555 -20.285 3.262 1.00 88.62 119 PRO A CA 1
ATOM 942 C C . PRO A 1 119 ? 11.498 -19.771 1.823 1.00 88.62 119 PRO A C 1
ATOM 944 O O . PRO A 1 119 ? 10.421 -19.650 1.236 1.00 88.62 119 PRO A O 1
ATOM 947 N N . LYS A 1 120 ? 12.664 -19.505 1.232 1.00 84.50 120 LYS A N 1
ATOM 948 C CA . LYS A 1 120 ? 12.790 -18.957 -0.127 1.00 84.50 120 LYS A CA 1
ATOM 949 C C . LYS A 1 120 ? 12.074 -19.813 -1.176 1.00 84.50 120 LYS A C 1
ATOM 951 O O . LYS A 1 120 ? 11.499 -19.268 -2.114 1.00 84.50 120 LYS A O 1
ATOM 956 N N . LEU A 1 121 ? 12.089 -21.136 -0.998 1.00 82.88 121 LEU A N 1
ATOM 957 C CA . LEU A 1 121 ? 11.477 -22.100 -1.916 1.00 82.88 121 LEU A CA 1
ATOM 958 C C . LEU A 1 121 ? 9.970 -21.864 -2.124 1.00 82.88 121 LEU A C 1
ATOM 960 O O . LEU A 1 121 ? 9.447 -22.238 -3.165 1.00 82.88 121 LEU A O 1
ATOM 964 N N . LEU A 1 122 ? 9.282 -21.222 -1.171 1.00 81.56 122 LEU A N 1
ATOM 965 C CA . LEU A 1 122 ? 7.856 -20.899 -1.295 1.00 81.56 122 LEU A CA 1
ATOM 966 C C . LEU A 1 122 ? 7.574 -19.704 -2.219 1.00 81.56 122 LEU A C 1
ATOM 968 O O . LEU A 1 122 ? 6.430 -19.508 -2.614 1.00 81.56 122 LEU A O 1
ATOM 972 N N . LEU A 1 123 ? 8.585 -18.888 -2.534 1.00 77.62 123 LEU A N 1
ATOM 973 C CA . LEU A 1 123 ? 8.434 -17.678 -3.352 1.00 77.62 123 LEU A CA 1
ATOM 974 C C . LEU A 1 123 ? 9.213 -17.717 -4.660 1.00 77.62 123 LEU A C 1
ATOM 976 O O . LEU A 1 123 ? 8.805 -17.100 -5.640 1.00 77.62 123 LEU A O 1
ATOM 980 N N . MET A 1 124 ? 10.383 -18.351 -4.654 1.00 78.31 124 MET A N 1
ATOM 981 C CA . MET A 1 124 ? 11.329 -18.268 -5.756 1.00 78.31 124 MET A CA 1
ATOM 982 C C . MET A 1 124 ? 11.757 -19.663 -6.181 1.00 78.31 124 MET A C 1
ATOM 984 O O . MET A 1 124 ? 12.378 -20.397 -5.410 1.00 78.31 124 MET A O 1
ATOM 988 N N . HIS A 1 125 ? 11.518 -19.977 -7.450 1.00 74.19 125 HIS A N 1
ATOM 989 C CA . HIS A 1 125 ? 12.118 -21.131 -8.100 1.00 74.19 125 HIS A CA 1
ATOM 990 C C . HIS A 1 125 ? 13.443 -20.740 -8.749 1.00 74.19 125 HIS A C 1
ATOM 992 O O . HIS A 1 125 ? 13.605 -19.644 -9.290 1.00 74.19 125 HIS A O 1
ATOM 998 N N . GLN A 1 126 ? 14.421 -21.639 -8.678 1.00 74.38 126 GLN A N 1
ATOM 999 C CA . GLN A 1 126 ? 15.689 -21.445 -9.360 1.00 74.38 126 GLN A CA 1
ATOM 1000 C C . GLN A 1 126 ? 15.489 -21.651 -10.866 1.00 74.38 126 GLN A C 1
ATOM 1002 O O . GLN A 1 126 ? 15.190 -22.756 -11.303 1.00 74.38 126 GLN A O 1
ATOM 1007 N N . ILE A 1 127 ? 15.679 -20.588 -11.649 1.00 73.50 127 ILE A N 1
ATOM 1008 C CA . ILE A 1 127 ? 15.498 -20.608 -13.111 1.00 73.50 127 ILE A CA 1
ATOM 1009 C C . ILE A 1 127 ? 16.830 -20.887 -13.844 1.00 73.50 127 ILE A C 1
ATOM 1011 O O . ILE A 1 127 ? 16.836 -21.308 -14.994 1.00 73.50 127 ILE A O 1
ATOM 1015 N N . ALA A 1 128 ? 17.978 -20.688 -13.178 1.00 77.62 128 ALA A N 1
ATOM 1016 C CA . ALA A 1 128 ? 19.317 -20.925 -13.729 1.00 77.62 128 ALA A CA 1
ATOM 1017 C C . ALA A 1 128 ? 20.346 -21.273 -12.635 1.00 77.62 128 ALA A C 1
ATOM 1019 O O . ALA A 1 128 ? 20.092 -21.094 -11.441 1.00 77.62 128 ALA A O 1
ATOM 1020 N N . LYS A 1 129 ? 21.535 -21.759 -13.024 1.00 78.38 129 LYS A N 1
ATOM 1021 C CA . LYS A 1 129 ? 22.634 -22.042 -12.082 1.00 78.38 129 LYS A CA 1
ATOM 1022 C C . LYS A 1 129 ? 23.164 -20.748 -11.459 1.00 78.38 129 LYS A C 1
ATOM 1024 O O . LYS A 1 129 ? 23.412 -19.775 -12.163 1.00 78.38 129 LYS A O 1
ATOM 1029 N N . TYR A 1 130 ? 23.374 -20.762 -10.144 1.00 72.75 130 TYR A N 1
ATOM 1030 C CA . TYR A 1 130 ? 24.065 -19.669 -9.465 1.00 72.75 130 TYR A CA 1
ATOM 1031 C C . TYR A 1 130 ? 25.551 -19.635 -9.858 1.00 72.75 130 TYR A C 1
ATOM 1033 O O . TYR A 1 130 ? 26.118 -20.690 -10.170 1.00 72.75 130 TYR A O 1
ATOM 1041 N N . PRO A 1 131 ? 26.199 -18.454 -9.840 1.00 79.69 131 PRO A N 1
ATOM 1042 C CA . PRO A 1 131 ? 27.646 -18.365 -9.997 1.00 79.69 131 PRO A CA 1
ATOM 1043 C C . PRO A 1 131 ? 28.364 -19.245 -8.964 1.00 79.69 131 PRO A C 1
ATOM 1045 O O . PRO A 1 131 ? 27.893 -19.401 -7.831 1.00 79.69 131 PRO A O 1
ATOM 1048 N N . ARG A 1 132 ? 29.512 -19.826 -9.344 1.00 74.81 132 ARG A N 1
ATOM 1049 C CA . ARG A 1 132 ? 30.328 -20.643 -8.428 1.00 74.81 132 ARG A CA 1
ATOM 1050 C C . ARG A 1 132 ? 30.643 -19.820 -7.168 1.00 74.81 132 ARG A C 1
ATOM 1052 O O . ARG A 1 132 ? 30.984 -18.649 -7.284 1.00 74.81 132 ARG A O 1
ATOM 1059 N N . HIS A 1 133 ? 30.500 -20.433 -5.991 1.00 80.06 133 HIS A N 1
ATOM 1060 C CA . HIS A 1 133 ? 30.703 -19.816 -4.665 1.00 80.06 133 HIS A CA 1
ATOM 1061 C C . HIS A 1 133 ? 29.657 -18.776 -4.215 1.00 80.06 133 HIS A C 1
ATOM 1063 O O . HIS A 1 133 ? 29.874 -18.083 -3.224 1.00 80.06 133 HIS A O 1
ATOM 1069 N N . THR A 1 134 ? 28.498 -18.672 -4.878 1.00 76.88 134 THR A N 1
ATOM 1070 C CA . THR A 1 134 ? 27.399 -17.830 -4.369 1.00 76.88 134 THR A CA 1
ATOM 1071 C C . THR A 1 134 ? 26.554 -18.599 -3.354 1.00 76.88 134 THR A C 1
ATOM 1073 O O . THR A 1 134 ? 25.884 -19.569 -3.708 1.00 76.88 134 THR A O 1
ATOM 1076 N N . HIS A 1 135 ? 26.534 -18.137 -2.104 1.00 70.81 135 HIS A N 1
ATOM 1077 C CA . HIS A 1 135 ? 25.623 -18.636 -1.074 1.00 70.81 135 HIS A CA 1
ATOM 1078 C C . HIS A 1 135 ? 24.400 -17.727 -0.989 1.00 70.81 135 HIS A C 1
ATOM 1080 O O . HIS A 1 135 ? 24.516 -16.552 -0.651 1.00 70.81 135 HIS A O 1
ATOM 1086 N N . ILE A 1 136 ? 23.216 -18.262 -1.288 1.00 72.94 136 ILE A N 1
ATOM 1087 C CA . ILE A 1 136 ? 21.961 -17.532 -1.094 1.00 72.94 136 ILE A CA 1
ATOM 1088 C C . ILE A 1 136 ? 21.294 -18.055 0.168 1.00 72.94 136 ILE A C 1
ATOM 1090 O O . ILE A 1 136 ? 21.186 -19.267 0.352 1.00 72.94 136 ILE A O 1
ATOM 1094 N N . GLY A 1 137 ? 20.838 -17.138 1.021 1.00 77.00 137 GLY A N 1
ATOM 1095 C CA . GLY A 1 137 ? 20.121 -17.477 2.244 1.00 77.00 137 GLY A CA 1
ATOM 1096 C C . GLY A 1 137 ? 18.912 -18.380 1.980 1.00 77.00 137 GLY A C 1
ATOM 1097 O O . GLY A 1 137 ? 18.198 -18.228 0.986 1.00 77.00 137 GLY A O 1
ATOM 1098 N N . PHE A 1 138 ? 18.676 -19.318 2.900 1.00 82.56 138 PHE A N 1
ATOM 1099 C CA . PHE A 1 138 ? 17.540 -20.246 2.846 1.00 82.56 138 PHE A CA 1
ATOM 1100 C C . PHE A 1 138 ? 16.189 -19.541 3.031 1.00 82.56 138 PHE A C 1
ATOM 1102 O O . PHE A 1 138 ? 15.150 -20.029 2.587 1.00 82.56 138 PHE A O 1
ATOM 1109 N N . SER A 1 139 ? 16.198 -18.381 3.684 1.00 88.06 139 SER A N 1
ATOM 1110 C CA . SER A 1 139 ? 14.997 -17.641 4.029 1.00 88.06 139 SER A CA 1
ATOM 1111 C C . SER A 1 139 ? 15.072 -16.192 3.571 1.00 88.06 139 SER A C 1
ATOM 1113 O O . SER A 1 139 ? 16.155 -15.627 3.413 1.00 88.06 139 SER A O 1
ATOM 1115 N N . ILE A 1 140 ? 13.902 -15.609 3.340 1.00 86.19 140 ILE A N 1
ATOM 1116 C CA . ILE A 1 140 ? 13.736 -14.211 2.962 1.00 86.19 140 ILE A CA 1
ATOM 1117 C C . ILE A 1 140 ? 12.689 -13.576 3.872 1.00 86.19 140 ILE A C 1
ATOM 1119 O O . ILE A 1 140 ? 11.697 -14.208 4.239 1.00 86.19 140 ILE A O 1
ATOM 1123 N N . ARG A 1 141 ? 12.918 -12.321 4.248 1.00 87.25 141 ARG A N 1
ATOM 1124 C CA . ARG A 1 141 ? 11.919 -11.474 4.895 1.00 87.25 141 ARG A CA 1
ATOM 1125 C C . ARG A 1 141 ? 11.555 -10.376 3.912 1.00 87.25 141 ARG A C 1
ATOM 1127 O O . ARG A 1 141 ? 12.431 -9.619 3.506 1.00 87.25 141 ARG A O 1
ATOM 1134 N N . HIS A 1 142 ? 10.290 -10.321 3.514 1.00 85.94 142 HIS A N 1
ATOM 1135 C CA . HIS A 1 142 ? 9.819 -9.337 2.548 1.00 85.94 142 HIS A CA 1
ATOM 1136 C C . HIS A 1 142 ? 8.399 -8.870 2.909 1.00 85.94 142 HIS A C 1
ATOM 1138 O O . HIS A 1 142 ? 7.493 -9.710 2.979 1.00 85.94 142 HIS A O 1
ATOM 1144 N N . PRO A 1 143 ? 8.165 -7.552 3.081 1.00 91.00 143 PRO A N 1
ATOM 1145 C CA . PRO A 1 143 ? 6.888 -7.025 3.569 1.00 91.00 143 PRO A CA 1
ATOM 1146 C C . PRO A 1 143 ? 5.706 -7.351 2.647 1.00 91.00 143 PRO A C 1
ATOM 1148 O O . PRO A 1 143 ? 4.603 -7.583 3.133 1.00 91.00 143 PRO A O 1
ATOM 1151 N N . LEU A 1 144 ? 5.931 -7.464 1.331 1.00 90.00 144 LEU A N 1
ATOM 1152 C CA . LEU A 1 144 ? 4.898 -7.843 0.351 1.00 90.00 144 LEU A CA 1
ATOM 1153 C C . LEU A 1 144 ? 4.059 -9.060 0.762 1.00 90.00 144 LEU A C 1
ATOM 1155 O O . LEU A 1 144 ? 2.843 -9.036 0.582 1.00 90.00 144 LEU A O 1
ATOM 1159 N N . VAL A 1 145 ? 4.671 -10.116 1.308 1.00 89.50 145 VAL A N 1
ATOM 1160 C CA . VAL A 1 145 ? 3.922 -11.333 1.663 1.00 89.50 145 VAL A CA 1
ATOM 1161 C C . VAL A 1 145 ? 2.994 -11.060 2.837 1.00 89.50 145 VAL A C 1
ATOM 1163 O O . VAL A 1 145 ? 1.798 -11.337 2.755 1.00 89.50 145 VAL A O 1
ATOM 1166 N N . ALA A 1 146 ? 3.520 -10.450 3.900 1.00 93.06 146 ALA A N 1
ATOM 1167 C CA . ALA A 1 146 ? 2.730 -10.086 5.067 1.00 93.06 146 ALA A CA 1
ATOM 1168 C C . ALA A 1 146 ? 1.596 -9.115 4.702 1.00 93.06 146 ALA A C 1
ATOM 1170 O O . ALA A 1 146 ? 0.458 -9.335 5.113 1.00 93.06 146 ALA A O 1
ATOM 1171 N N . ALA A 1 147 ? 1.883 -8.109 3.871 1.00 94.69 147 ALA A N 1
ATOM 1172 C CA . ALA A 1 147 ? 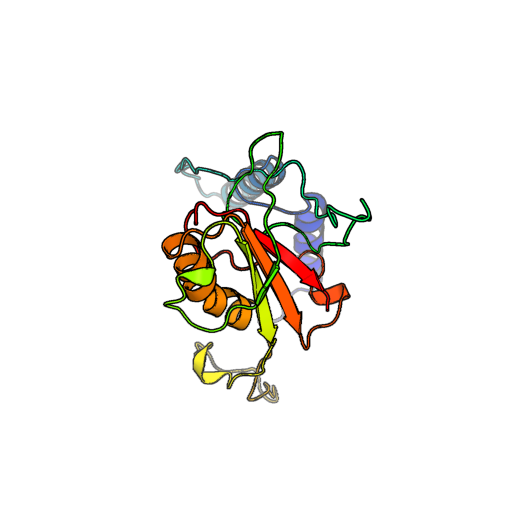0.905 -7.147 3.372 1.00 94.69 147 ALA A CA 1
ATOM 1173 C C . ALA A 1 147 ? -0.171 -7.804 2.490 1.00 94.69 147 ALA A C 1
ATOM 1175 O O . ALA A 1 147 ? -1.349 -7.512 2.639 1.00 94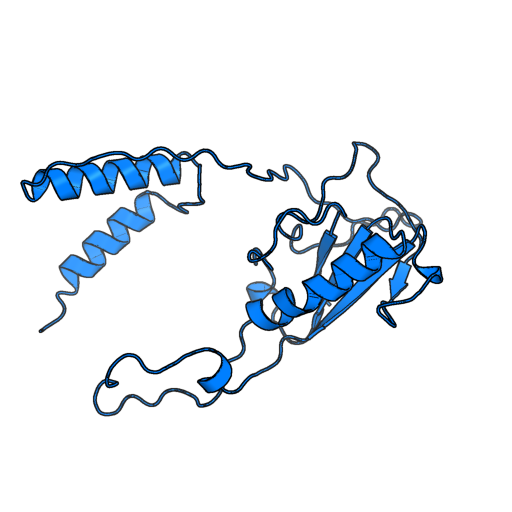.69 147 ALA A O 1
ATOM 1176 N N . THR A 1 148 ? 0.192 -8.738 1.607 1.00 93.56 148 THR A N 1
ATOM 1177 C CA . THR A 1 148 ? -0.781 -9.431 0.740 1.00 93.56 148 THR A CA 1
ATOM 1178 C C . THR A 1 148 ? -1.750 -10.287 1.559 1.00 93.56 148 THR A C 1
ATOM 1180 O O . THR A 1 148 ? -2.945 -10.332 1.269 1.00 93.56 148 THR A O 1
ATOM 1183 N N . LEU A 1 149 ? -1.279 -10.920 2.638 1.00 93.12 149 LEU A N 1
ATOM 1184 C CA . LEU A 1 149 ? -2.137 -11.715 3.523 1.00 93.12 149 LEU A CA 1
ATOM 1185 C C . LEU A 1 149 ? -3.178 -10.876 4.285 1.00 93.12 149 LEU A C 1
ATOM 1187 O O . LEU A 1 149 ? -4.166 -11.434 4.775 1.00 93.12 149 LEU A O 1
ATOM 1191 N N . THR A 1 150 ? -3.006 -9.553 4.392 1.00 95.31 150 THR A N 1
ATOM 1192 C CA . THR A 1 150 ? -4.008 -8.686 5.034 1.00 95.31 150 THR A CA 1
ATOM 1193 C C . THR A 1 150 ? -5.205 -8.403 4.138 1.00 95.31 150 THR A C 1
ATOM 1195 O O . THR A 1 150 ? -6.260 -8.069 4.673 1.00 95.31 150 THR A O 1
ATOM 1198 N N . LEU A 1 151 ? -5.108 -8.610 2.818 1.00 96.06 151 LEU A N 1
ATOM 1199 C CA . LEU A 1 151 ? -6.199 -8.342 1.873 1.00 96.06 151 LEU A CA 1
ATOM 1200 C C . LEU A 1 151 ? -7.500 -9.042 2.276 1.00 96.06 151 LEU A C 1
ATOM 1202 O O . LEU A 1 151 ? -8.557 -8.419 2.315 1.00 96.06 151 LEU A O 1
ATOM 1206 N N . GLY A 1 152 ? -7.416 -10.311 2.686 1.00 95.69 152 GLY A N 1
ATOM 1207 C CA . GLY A 1 152 ? -8.582 -11.054 3.168 1.00 95.69 152 GLY A CA 1
ATOM 1208 C C . GLY A 1 152 ? -9.176 -10.498 4.468 1.00 95.69 152 GLY A C 1
ATOM 1209 O O . GLY A 1 152 ? -10.370 -10.649 4.708 1.00 95.69 152 GLY A O 1
ATOM 1210 N N . LYS A 1 153 ? -8.366 -9.842 5.309 1.00 97.38 153 LYS A N 1
ATOM 1211 C CA . LYS A 1 153 ? -8.829 -9.180 6.539 1.00 97.38 153 LYS A CA 1
ATOM 1212 C C . LYS A 1 153 ? -9.452 -7.813 6.246 1.00 97.38 153 LYS A C 1
ATOM 1214 O O . LYS A 1 153 ? -10.455 -7.479 6.865 1.00 97.38 153 LYS A O 1
ATOM 1219 N N . ILE A 1 154 ? -8.901 -7.057 5.292 1.00 97.69 154 ILE A N 1
ATOM 1220 C CA . ILE A 1 154 ? -9.482 -5.789 4.819 1.00 97.69 154 ILE A CA 1
ATOM 1221 C C . ILE A 1 154 ? -10.854 -6.052 4.192 1.00 97.69 154 ILE A C 1
ATOM 1223 O O . ILE A 1 154 ? -11.826 -5.381 4.533 1.00 97.69 154 ILE A O 1
ATOM 1227 N N . GLN A 1 155 ? -10.945 -7.076 3.339 1.00 97.25 155 GLN A N 1
ATOM 1228 C CA . GLN A 1 155 ? -12.209 -7.482 2.729 1.00 97.25 155 GLN A CA 1
ATOM 1229 C C . GLN A 1 155 ? -13.228 -7.902 3.794 1.00 97.25 155 GLN A C 1
ATOM 1231 O O . GLN A 1 155 ? -14.343 -7.396 3.799 1.00 97.25 155 GLN A O 1
ATOM 1236 N N . ALA A 1 156 ? -12.824 -8.728 4.765 1.00 98.00 156 ALA A N 1
ATOM 1237 C CA . ALA A 1 156 ? -13.698 -9.096 5.875 1.00 98.00 156 ALA A CA 1
ATOM 1238 C C . ALA A 1 156 ? -14.169 -7.874 6.686 1.00 98.00 156 ALA A C 1
ATOM 1240 O O . ALA A 1 156 ? -15.345 -7.792 7.031 1.00 98.00 156 ALA A O 1
ATOM 1241 N N . ALA A 1 157 ? -13.295 -6.902 6.965 1.00 98.38 157 ALA A N 1
ATOM 1242 C CA . ALA A 1 157 ? -13.691 -5.677 7.661 1.00 98.38 157 ALA A CA 1
ATOM 1243 C C . ALA A 1 157 ? -14.772 -4.912 6.881 1.00 98.38 157 ALA A C 1
ATOM 1245 O O . ALA A 1 157 ? -15.788 -4.523 7.461 1.00 98.38 157 ALA A O 1
ATOM 1246 N N . LYS A 1 158 ? -14.594 -4.762 5.563 1.00 97.94 158 LYS A N 1
ATOM 1247 C CA . LYS A 1 158 ? -15.595 -4.159 4.675 1.00 97.94 158 LYS A CA 1
ATOM 1248 C C . LYS A 1 158 ? -16.917 -4.923 4.699 1.00 97.94 158 LYS A C 1
ATOM 1250 O O . LYS A 1 158 ? -17.962 -4.306 4.888 1.00 97.94 158 LYS A O 1
ATOM 1255 N N . ASP A 1 159 ? -16.876 -6.244 4.554 1.00 97.88 159 ASP A N 1
ATOM 1256 C CA . ASP A 1 159 ? -18.075 -7.088 4.492 1.00 97.88 159 ASP A CA 1
ATOM 1257 C C . ASP A 1 159 ? -18.875 -7.059 5.807 1.00 97.88 159 ASP A C 1
ATOM 1259 O O . ASP A 1 159 ? -20.099 -7.162 5.795 1.00 97.88 159 ASP A O 1
ATOM 1263 N N . ASN A 1 160 ? -18.204 -6.846 6.946 1.00 98.25 160 ASN A N 1
ATOM 1264 C CA . ASN A 1 160 ? -18.850 -6.657 8.251 1.00 98.25 160 ASN A CA 1
ATOM 1265 C C . ASN A 1 160 ? -19.236 -5.186 8.535 1.00 98.25 160 ASN A C 1
ATOM 1267 O O . ASN A 1 160 ? -19.687 -4.862 9.636 1.00 98.25 160 ASN A O 1
ATOM 1271 N N . GLY A 1 161 ? -19.087 -4.284 7.560 1.00 98.00 161 GLY A N 1
ATOM 1272 C CA . GLY A 1 161 ? -19.552 -2.899 7.639 1.00 98.00 161 GLY A CA 1
ATOM 1273 C C . GLY A 1 161 ? -18.614 -1.933 8.365 1.00 98.00 161 GLY A C 1
ATOM 1274 O O . GLY A 1 161 ? -19.089 -0.921 8.889 1.00 98.00 161 GLY A O 1
ATOM 1275 N N . ALA A 1 162 ? -17.313 -2.225 8.435 1.00 98.62 162 ALA A N 1
ATOM 1276 C CA . ALA A 1 162 ? -16.324 -1.257 8.903 1.00 98.62 162 ALA A CA 1
ATOM 1277 C C . ALA A 1 162 ? -16.290 -0.017 7.996 1.00 98.62 162 ALA A C 1
ATOM 1279 O O . ALA A 1 162 ? -16.526 -0.103 6.790 1.00 98.62 162 ALA A O 1
ATOM 1280 N N . VAL A 1 163 ? -15.960 1.138 8.574 1.00 98.25 163 VAL A N 1
ATOM 1281 C CA . VAL A 1 163 ? -15.884 2.414 7.835 1.00 98.25 163 VAL A CA 1
ATOM 1282 C C . VAL A 1 163 ? -14.470 2.748 7.365 1.00 98.25 163 VAL A C 1
ATOM 1284 O O . VAL A 1 163 ? -14.299 3.575 6.476 1.00 98.25 163 VAL A O 1
ATOM 1287 N N . GLY A 1 164 ? -13.459 2.089 7.930 1.00 98.31 164 GLY A N 1
ATOM 1288 C CA . GLY A 1 164 ? -12.060 2.249 7.552 1.00 98.31 164 GLY A CA 1
ATOM 1289 C C . GLY A 1 164 ? -11.173 1.195 8.204 1.00 98.31 164 GLY A C 1
ATOM 1290 O O . GLY A 1 164 ? -11.607 0.484 9.118 1.00 98.31 164 GLY A O 1
ATOM 1291 N N . VAL A 1 165 ? -9.933 1.091 7.731 1.00 98.56 165 VAL A N 1
ATOM 1292 C CA . VAL A 1 165 ? -8.950 0.125 8.236 1.00 98.56 165 VAL A CA 1
ATOM 1293 C C . VAL A 1 165 ? -7.606 0.798 8.509 1.00 98.56 165 VAL A C 1
ATOM 1295 O O . VAL A 1 165 ? -7.110 1.587 7.711 1.00 98.56 165 VAL A O 1
ATOM 1298 N N . ILE A 1 166 ? -6.982 0.441 9.625 1.00 98.31 166 ILE A N 1
ATOM 1299 C CA . ILE A 1 166 ? -5.610 0.821 9.962 1.00 98.31 166 ILE A CA 1
ATOM 1300 C C . ILE A 1 166 ? -4.774 -0.456 9.989 1.00 98.31 166 ILE A C 1
ATOM 1302 O O . ILE A 1 166 ? -5.064 -1.385 10.748 1.00 98.31 166 ILE A O 1
ATOM 1306 N N . LEU A 1 167 ? -3.737 -0.513 9.162 1.00 97.88 167 LEU A N 1
ATOM 1307 C CA . LEU A 1 167 ? -2.749 -1.583 9.174 1.00 97.88 167 LEU A CA 1
ATOM 1308 C C . LEU A 1 167 ? -1.540 -1.128 9.993 1.00 97.88 167 LEU A C 1
ATOM 1310 O O . LEU A 1 167 ? -0.930 -0.110 9.677 1.00 97.88 167 LEU A O 1
ATOM 1314 N N . VAL A 1 168 ? -1.195 -1.879 11.036 1.00 97.12 168 VAL A N 1
ATOM 1315 C CA . VAL A 1 168 ? -0.073 -1.557 11.928 1.00 97.12 168 VAL A CA 1
ATOM 1316 C C . VAL A 1 168 ? 1.064 -2.526 11.660 1.00 97.12 168 VAL A C 1
ATOM 1318 O O . VAL A 1 168 ? 0.918 -3.731 11.886 1.00 97.12 168 VAL A O 1
ATOM 1321 N N . TRP A 1 169 ? 2.180 -2.005 11.165 1.00 96.12 169 TRP A N 1
ATOM 1322 C CA . TRP A 1 169 ? 3.387 -2.787 10.930 1.00 96.12 169 TRP A CA 1
ATOM 1323 C C . TRP A 1 169 ? 4.061 -3.200 12.243 1.00 96.12 169 TRP A C 1
ATOM 1325 O O . TRP A 1 169 ? 4.326 -2.365 13.097 1.00 96.12 169 TRP A O 1
ATOM 1335 N N . GLU A 1 170 ? 4.409 -4.481 12.362 1.00 94.69 170 GLU A N 1
ATOM 1336 C CA . GLU A 1 170 ? 5.233 -5.046 13.435 1.00 94.69 170 GLU A CA 1
ATOM 1337 C C . GLU A 1 170 ? 6.460 -5.753 12.817 1.00 94.69 170 GLU A C 1
ATOM 1339 O O . GLU A 1 170 ? 6.366 -6.380 11.756 1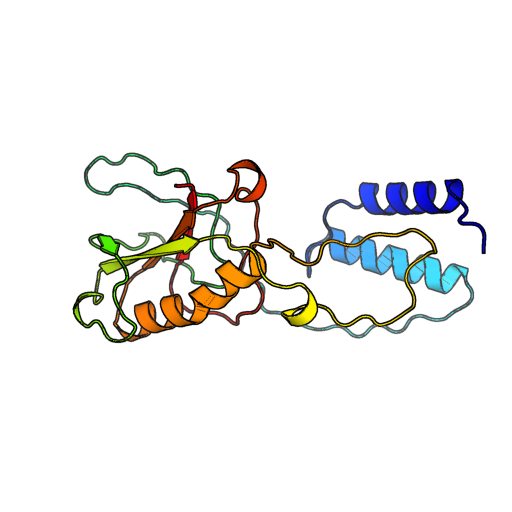.00 94.69 170 GLU A O 1
ATOM 1344 N N . HIS A 1 171 ? 7.611 -5.715 13.497 1.00 92.69 171 HIS A N 1
ATOM 1345 C CA . HIS A 1 171 ? 8.861 -6.394 13.090 1.00 92.69 171 HIS A CA 1
ATOM 1346 C C . HIS A 1 171 ? 9.481 -5.942 11.747 1.00 92.69 171 HIS A C 1
ATOM 1348 O O . HIS A 1 171 ? 10.142 -6.721 11.049 1.00 92.69 171 HIS A O 1
ATOM 1354 N N . ILE A 1 172 ? 9.314 -4.669 11.405 1.00 91.19 172 ILE A N 1
ATOM 1355 C CA . ILE A 1 172 ? 9.975 -3.971 10.293 1.00 91.19 172 ILE A CA 1
ATOM 1356 C C . ILE A 1 172 ? 10.608 -2.688 10.847 1.00 91.19 172 ILE A C 1
ATOM 1358 O O . ILE A 1 172 ? 10.157 -2.214 11.884 1.00 91.19 172 ILE A O 1
ATOM 1362 N N . SER A 1 173 ? 11.662 -2.156 10.224 1.00 89.88 173 SER A N 1
ATOM 1363 C CA . SER A 1 173 ? 12.184 -0.838 10.608 1.00 89.88 173 SER A CA 1
ATOM 1364 C C . SER A 1 173 ? 11.295 0.270 10.052 1.00 89.88 173 SER A C 1
ATOM 1366 O O . SER A 1 173 ? 10.678 0.096 9.002 1.00 89.88 173 SER A O 1
ATOM 1368 N N . GLU A 1 174 ? 11.256 1.416 10.727 1.00 87.94 174 GLU A N 1
ATOM 1369 C CA . GLU A 1 174 ? 10.488 2.576 10.268 1.00 87.94 174 GLU A CA 1
ATOM 1370 C C . GLU A 1 174 ? 10.929 3.019 8.868 1.00 87.94 174 GLU A C 1
ATOM 1372 O O . GLU A 1 174 ? 10.086 3.185 7.994 1.00 87.94 174 GLU A O 1
ATOM 1377 N N . ASP A 1 175 ? 12.241 3.079 8.611 1.00 87.44 175 ASP A N 1
ATOM 1378 C CA . ASP A 1 175 ? 12.797 3.434 7.298 1.00 87.44 175 ASP A CA 1
ATOM 1379 C C . ASP A 1 175 ? 12.328 2.514 6.167 1.00 87.44 175 ASP A C 1
ATOM 1381 O O . ASP A 1 175 ? 12.084 2.982 5.058 1.00 87.44 175 ASP A O 1
ATOM 1385 N N . LEU A 1 176 ? 12.209 1.207 6.438 1.00 86.44 176 LEU A N 1
ATOM 1386 C CA . LEU A 1 176 ? 11.714 0.241 5.456 1.00 86.44 176 LEU A CA 1
ATOM 1387 C C . LEU A 1 176 ? 10.195 0.276 5.339 1.00 86.44 176 LEU A C 1
ATOM 1389 O O . LEU A 1 176 ? 9.677 -0.042 4.283 1.00 86.44 176 LEU A O 1
ATOM 1393 N N . ALA A 1 177 ? 9.475 0.595 6.412 1.00 88.50 177 ALA A N 1
ATOM 1394 C CA . ALA A 1 177 ? 8.020 0.688 6.384 1.00 88.50 177 ALA A CA 1
ATOM 1395 C C . ALA A 1 177 ? 7.553 1.972 5.682 1.00 88.50 177 ALA A C 1
ATOM 1397 O O . ALA A 1 177 ? 6.495 2.003 5.049 1.00 88.50 177 ALA A O 1
ATOM 1398 N N . ASN A 1 178 ? 8.345 3.035 5.796 1.00 84.38 178 ASN A N 1
ATOM 1399 C CA . ASN A 1 178 ? 8.086 4.315 5.175 1.00 84.38 178 ASN A CA 1
ATOM 1400 C C . ASN A 1 178 ? 8.223 4.199 3.651 1.00 84.38 178 ASN A C 1
ATOM 1402 O O . ASN A 1 178 ? 9.209 3.676 3.139 1.00 84.38 178 ASN A O 1
ATOM 1406 N N . ARG A 1 179 ? 7.247 4.745 2.915 1.00 74.25 179 ARG A N 1
ATOM 1407 C CA . ARG A 1 179 ? 7.194 4.755 1.436 1.00 74.25 179 ARG A CA 1
ATOM 1408 C C . ARG A 1 179 ? 6.951 3.397 0.769 1.00 74.25 179 ARG A C 1
ATOM 1410 O O . ARG A 1 179 ? 7.030 3.313 -0.458 1.00 74.25 179 ARG A O 1
ATOM 1417 N N . GLU A 1 180 ? 6.604 2.364 1.530 1.00 83.19 180 GLU A N 1
ATOM 1418 C CA . GLU A 1 180 ? 6.140 1.103 0.953 1.00 83.19 180 GLU A CA 1
ATOM 1419 C C . GLU A 1 180 ? 4.750 1.272 0.338 1.00 83.19 180 GLU A C 1
ATOM 1421 O O . GLU A 1 180 ? 3.790 1.684 0.988 1.00 83.19 180 GLU A O 1
ATOM 1426 N N . VAL A 1 181 ? 4.625 0.908 -0.935 1.00 86.62 181 VAL A N 1
ATOM 1427 C CA . VAL A 1 181 ? 3.359 0.965 -1.674 1.00 86.62 181 VAL A CA 1
ATOM 1428 C C . VAL A 1 181 ? 2.749 -0.431 -1.655 1.00 86.62 181 VAL A C 1
ATOM 1430 O O . VAL A 1 181 ? 2.757 -1.123 -2.663 1.00 86.62 181 VAL A O 1
ATOM 1433 N N . LEU A 1 182 ? 2.272 -0.893 -0.497 1.00 91.12 182 LEU A N 1
ATOM 1434 C CA . LEU A 1 182 ? 1.845 -2.286 -0.294 1.00 91.12 182 LEU A CA 1
ATOM 1435 C C . LEU A 1 182 ? 0.435 -2.421 0.307 1.00 91.12 182 LEU A C 1
ATOM 1437 O O . LEU A 1 182 ? -0.003 -1.544 1.042 1.00 91.12 182 LEU A O 1
ATOM 1441 N N . PRO A 1 183 ? -0.247 -3.562 0.095 1.00 91.56 183 PRO A N 1
ATOM 1442 C CA . PRO A 1 183 ? -0.071 -4.451 -1.054 1.00 91.56 183 PRO A CA 1
ATOM 1443 C C . PRO A 1 183 ? -0.473 -3.748 -2.366 1.00 91.56 183 PRO A C 1
ATOM 1445 O O . PRO A 1 183 ? -1.312 -2.855 -2.368 1.00 91.56 183 PRO A O 1
ATOM 1448 N N . PHE A 1 184 ? 0.135 -4.153 -3.484 1.00 84.19 184 PHE A N 1
ATOM 1449 C CA . PHE A 1 184 ? -0.185 -3.648 -4.833 1.00 84.19 184 PHE A CA 1
ATOM 1450 C C . PHE A 1 184 ? -0.761 -4.733 -5.760 1.00 84.19 184 PHE A C 1
ATOM 1452 O O . PHE A 1 184 ? -0.893 -4.530 -6.964 1.00 84.19 184 PHE A O 1
ATOM 1459 N N . THR A 1 185 ? -1.075 -5.909 -5.214 1.00 84.38 185 THR A N 1
ATOM 1460 C CA . THR A 1 185 ? -1.576 -7.084 -5.949 1.00 84.38 185 THR A CA 1
ATOM 1461 C C . THR A 1 185 ? -3.104 -7.152 -6.006 1.00 84.38 185 THR A C 1
ATOM 1463 O O . THR A 1 185 ? -3.664 -8.069 -6.605 1.00 84.38 185 THR A O 1
ATOM 1466 N N . ASN A 1 186 ? -3.794 -6.200 -5.379 1.00 86.81 186 ASN A N 1
ATOM 1467 C CA . ASN A 1 186 ? -5.247 -6.149 -5.290 1.00 86.81 186 ASN A CA 1
ATOM 1468 C C . ASN A 1 186 ? -5.888 -5.236 -6.337 1.00 86.81 186 ASN A C 1
ATOM 1470 O O . ASN A 1 186 ? -5.316 -4.247 -6.787 1.00 86.81 186 ASN A O 1
ATOM 1474 N N . SER A 1 187 ? -7.148 -5.545 -6.643 1.00 89.56 187 SER A N 1
ATOM 1475 C CA . SER A 1 187 ? -8.079 -4.588 -7.247 1.00 89.56 187 SER A CA 1
ATOM 1476 C C . SER A 1 187 ? -8.548 -3.549 -6.218 1.00 89.56 187 SER A C 1
ATOM 1478 O O . SER A 1 187 ? -8.166 -3.589 -5.045 1.00 89.56 187 SER A O 1
ATOM 1480 N N . TYR A 1 188 ? -9.405 -2.622 -6.651 1.00 92.81 188 TYR A N 1
ATOM 1481 C CA . TYR A 1 188 ? -10.013 -1.632 -5.766 1.00 92.81 188 TYR A CA 1
ATOM 1482 C C . TYR A 1 188 ? -10.826 -2.292 -4.640 1.00 92.81 188 TYR A C 1
ATOM 1484 O O . TYR A 1 188 ? -11.792 -3.004 -4.912 1.00 92.81 188 TYR A O 1
ATOM 1492 N N . LEU A 1 189 ? -10.442 -2.055 -3.380 1.00 94.50 189 LEU A N 1
ATOM 1493 C CA . LEU A 1 189 ? -11.063 -2.696 -2.212 1.00 94.50 189 LEU A CA 1
ATOM 1494 C C . LEU A 1 189 ? -12.356 -1.988 -1.788 1.00 94.50 189 LEU A C 1
ATOM 1496 O O . LEU A 1 189 ? -13.262 -2.628 -1.264 1.00 94.50 189 LEU A O 1
ATOM 1500 N N . GLY A 1 190 ? -12.494 -0.687 -2.044 1.00 94.81 190 GLY A N 1
ATOM 1501 C CA . GLY A 1 190 ? -13.667 0.115 -1.681 1.00 94.81 190 GLY A CA 1
ATOM 1502 C C . GLY A 1 190 ? -13.844 0.397 -0.183 1.00 94.81 190 GLY A C 1
ATOM 1503 O O . GLY A 1 190 ? -14.966 0.655 0.239 1.00 94.81 190 GLY A O 1
ATOM 1504 N N . ILE A 1 191 ? -12.775 0.338 0.615 1.00 97.25 191 ILE A N 1
ATOM 1505 C CA . ILE A 1 191 ? -12.731 0.758 2.022 1.00 97.25 191 ILE A CA 1
ATOM 1506 C C . ILE A 1 191 ? -11.425 1.531 2.302 1.00 97.25 191 ILE A C 1
ATOM 1508 O O . ILE A 1 191 ? -10.338 0.994 2.074 1.00 97.25 191 ILE A O 1
ATOM 1512 N N . PRO A 1 192 ? -11.480 2.791 2.777 1.00 96.88 192 PRO A N 1
ATOM 1513 C CA . PRO A 1 192 ? -10.273 3.583 3.012 1.00 96.88 192 PRO A CA 1
ATOM 1514 C C . PRO A 1 192 ? -9.381 2.893 4.044 1.00 96.88 192 PRO A C 1
ATOM 1516 O O . PRO A 1 192 ? -9.838 2.521 5.129 1.00 96.88 192 PRO A O 1
ATOM 1519 N N . SER A 1 193 ? -8.116 2.684 3.683 1.00 96.56 193 SER A N 1
ATOM 1520 C CA . SER A 1 193 ? -7.155 1.993 4.538 1.00 96.56 193 SER A CA 1
ATOM 1521 C C . SER A 1 193 ? -5.802 2.701 4.550 1.00 96.56 193 SER A C 1
ATOM 1523 O O . SER A 1 193 ? -5.354 3.205 3.519 1.00 96.56 193 SER A O 1
ATOM 1525 N N . VAL A 1 194 ? -5.139 2.716 5.705 1.00 95.81 194 VAL A N 1
ATOM 1526 C CA . VAL A 1 194 ? -3.872 3.434 5.923 1.00 95.81 194 VAL A CA 1
ATOM 1527 C C . VAL A 1 194 ? -2.858 2.567 6.666 1.00 95.81 194 VAL A C 1
ATOM 1529 O O . VAL A 1 194 ? -3.241 1.738 7.494 1.00 95.81 194 VAL A O 1
ATOM 1532 N N . TRP A 1 195 ? -1.571 2.757 6.375 1.00 96.31 195 TRP A N 1
ATOM 1533 C CA . TRP A 1 195 ? -0.469 2.150 7.118 1.00 96.31 195 TRP A CA 1
ATOM 1534 C C . TRP A 1 195 ? 0.020 3.042 8.250 1.00 96.31 195 TRP A C 1
ATOM 1536 O O . TRP A 1 195 ? 0.184 4.248 8.086 1.00 96.31 195 TRP A O 1
ATOM 1546 N N . VAL A 1 196 ? 0.324 2.425 9.384 1.00 95.62 196 VAL A N 1
ATOM 1547 C CA . VAL A 1 196 ? 0.926 3.060 10.556 1.00 95.62 196 VAL A CA 1
ATOM 1548 C C . VAL A 1 196 ? 2.086 2.188 11.038 1.00 95.62 196 VAL A C 1
ATOM 1550 O O . VAL A 1 196 ? 2.060 0.960 10.899 1.00 95.62 196 VAL A O 1
ATOM 1553 N N . TYR A 1 197 ? 3.122 2.830 11.567 1.00 94.12 197 TYR A N 1
ATOM 1554 C CA . TYR A 1 197 ? 4.234 2.163 12.238 1.00 94.12 197 TYR A CA 1
ATOM 1555 C C . TYR A 1 197 ? 3.912 1.980 13.727 1.00 94.12 197 TYR A C 1
ATOM 1557 O O . TYR A 1 197 ? 3.258 2.849 14.302 1.00 94.12 197 TYR A O 1
ATOM 1565 N N . GLN A 1 198 ? 4.301 0.843 14.317 1.00 85.31 198 GLN A N 1
ATOM 1566 C CA . GLN A 1 198 ? 4.032 0.541 15.733 1.00 85.31 198 GLN A CA 1
ATOM 1567 C C . GLN A 1 198 ? 4.633 1.555 16.710 1.00 85.31 198 GLN A C 1
ATOM 1569 O O . GLN A 1 198 ? 5.725 2.092 16.418 1.00 85.31 198 GLN A O 1
#

pLDDT: mean 91.21, std 7.01, range [55.5, 98.69]

Sequence (198 aa):
MTLDMNVMAFWQNKLKAIGPRLTATDSHAKFIELLQDEIKNLGFNTIEFPFKINRCLQSSCSLENDSTKEKIPNLGPVPYSGITKEMGVKGEIRFFQSKHDVKMKGKVVVIKVKNFTIPKLLLMHQIAKYPRHTHIGFSIRHPLVAATLTLGKIQAAKDNGAVGVILVWEHISEDLANREVLPFTNSYLGIPSVWVYQ

Foldseek 3Di:
DDDDPVVVVVVVVVLVVLPDCPPPDPSVVVVVVVVQVVCVVVVDHDDDDDDDDDADDDPDDWDADPVVRHTADFLWWAGLAADADPVGADADEDEQDDLDDLVLASHAYEYEFEQDKDQVVVPDDDPDDDDPPDDDDRIDGDSQVSLVVCLSVSLSSVVSHHQAYEYEYDPDDPVVSHPDNPDPPDHRNHHIYTYHYD